Protein AF-A0A920K0T0-F1 (afdb_monomer_lite)

Radius of gyration: 19.07 Å; chains: 1; bounding box: 4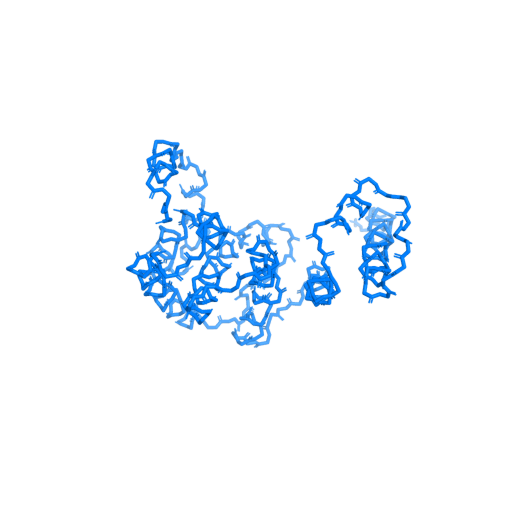5×51×47 Å

pLDDT: mean 85.67, std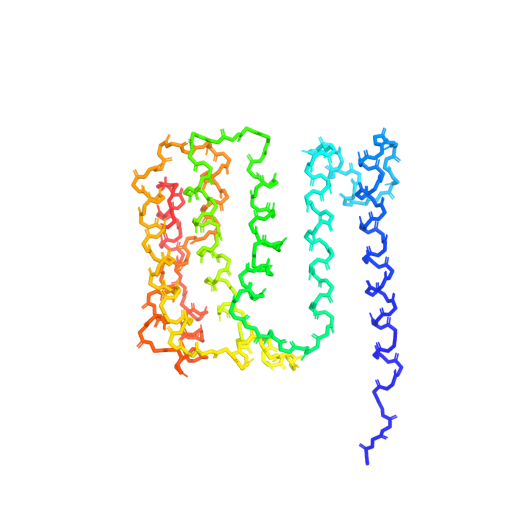 15.92, range [32.34, 98.25]

Secondary structure (DSSP, 8-state):
---SSHHHHHHHHHHHHHHHHHHHHHHHHHHTTPPPP--TTHHHHTTT--HHHHHHHHHHHHHGGGGGS-PPPSSHHHHHHHHIIIIIHHHHHHH-S---TTHHHHHHHHHHHHHHHHHHHHHHHHHTT--TTTTS-HHHHHHHHHHHHHHHHHHHHTGGGS-HHHHHHHHTTTTHHHHHHHHTT-GGGHHHHHHHHHS---HHHHHHHHHTT--

Sequence (215 aa):
MSKFLGPLYHQRTNDCRNSTAVVVRCLDEIIGEIAVRKHSVATPLSKYIGKIQAKELKVLVNARRWDVYSNKFKDFSELKKYLFDTTVILFRVAAGCERGKNEKDFQNACMAIALANYLMATPGLKKAGKVPISGLPTNEIEEQCKISLENLEIAKIKWSDFTEQEQWVLFTGWKSKKILSSIAKNLDKLDSTVAKLENRRMTFTFVMKAFLKTF

Foldseek 3Di:
DPDPPPPVVVVVVVVVVVVLVLLLVLLVCQLVVHDRPDDPPSNVVSVLDHNVLSVLVNLQSVLCVPVVDQDEDPEVVSLLVSLCSNFVSVLVVQLPPDWFPCNPLLSLLSSLLSLLVLLLCQVVCVVVVHDHCPPYDLLVSLVSLVSSLVSQVVCVVVVVRGDPSSLLSSLVSLCSNVSSVVCSVPVVCSNVSSVVVVPDDPPVVNVVCVVVSGD

Structure (mmCIF, N/CA/C/O backbone):
data_AF-A0A920K0T0-F1
#
_entry.id   AF-A0A920K0T0-F1
#
loop_
_atom_site.group_PDB
_atom_site.id
_atom_site.type_symbol
_atom_site.label_atom_id
_atom_site.label_alt_id
_atom_site.label_comp_id
_atom_site.label_asym_id
_atom_site.label_entity_id
_atom_site.label_seq_id
_atom_site.pdbx_PDB_ins_code
_atom_site.Cartn_x
_atom_site.Cartn_y
_atom_site.Cartn_z
_atom_site.occupancy
_atom_site.B_iso_or_equiv
_atom_site.auth_seq_id
_atom_site.auth_comp_id
_atom_site.auth_asym_id
_atom_site.auth_atom_id
_atom_site.pdbx_PDB_model_num
ATOM 1 N N . MET A 1 1 ? -28.030 -29.748 8.173 1.00 37.00 1 MET A N 1
ATOM 2 C CA . MET A 1 1 ? -28.198 -28.965 6.926 1.00 37.00 1 MET A CA 1
ATOM 3 C C . MET A 1 1 ? -26.831 -28.451 6.449 1.00 37.00 1 MET A C 1
ATOM 5 O O . MET A 1 1 ? -26.580 -27.259 6.424 1.00 37.00 1 MET A O 1
ATOM 9 N N . SER A 1 2 ? -25.909 -29.371 6.139 1.00 38.50 2 SER A N 1
ATOM 10 C CA . SER A 1 2 ? -24.508 -29.082 5.782 1.00 38.50 2 SER A CA 1
ATOM 11 C C . SER A 1 2 ? -24.097 -30.019 4.648 1.00 38.50 2 SER A C 1
ATOM 13 O O . SER A 1 2 ? -23.608 -31.114 4.907 1.00 38.50 2 SER A O 1
ATOM 15 N N . LYS A 1 3 ? -24.417 -29.664 3.396 1.00 35.94 3 LYS A N 1
ATOM 16 C CA . LYS A 1 3 ? -23.984 -30.455 2.223 1.00 35.94 3 LYS A CA 1
ATOM 17 C C . LYS A 1 3 ? -23.943 -29.709 0.875 1.00 35.94 3 LYS A C 1
ATOM 19 O O . LYS A 1 3 ? -23.831 -30.363 -0.150 1.00 35.94 3 LYS A O 1
ATOM 24 N N . PHE A 1 4 ? -23.968 -28.369 0.839 1.00 37.38 4 PHE A N 1
ATOM 25 C CA . PHE A 1 4 ? -24.093 -27.611 -0.429 1.00 37.38 4 PHE A CA 1
ATOM 26 C C . PHE A 1 4 ? -23.006 -26.555 -0.730 1.00 37.38 4 PHE A C 1
ATOM 28 O O . PHE A 1 4 ? -23.221 -25.687 -1.567 1.00 37.38 4 PHE A O 1
ATOM 35 N N . LEU A 1 5 ? -21.815 -26.620 -0.115 1.00 43.78 5 LEU A N 1
ATOM 36 C CA . LEU A 1 5 ? -20.720 -25.657 -0.393 1.00 43.78 5 LEU A CA 1
ATOM 37 C C . LEU A 1 5 ? -19.397 -26.276 -0.899 1.00 43.78 5 LEU A C 1
ATOM 39 O O . LEU A 1 5 ? -18.439 -25.549 -1.147 1.00 43.78 5 LEU A O 1
ATOM 43 N N . GLY A 1 6 ? -19.328 -27.595 -1.100 1.00 42.50 6 GLY A N 1
ATOM 44 C CA . GLY A 1 6 ? -18.090 -28.295 -1.488 1.00 42.50 6 GLY A CA 1
ATOM 45 C C . GLY A 1 6 ? -17.549 -28.002 -2.904 1.00 42.50 6 GLY A C 1
ATOM 46 O O . GLY A 1 6 ? -16.357 -27.724 -3.034 1.00 42.50 6 GLY A O 1
ATOM 47 N N . PRO A 1 7 ? -18.369 -28.019 -3.977 1.00 38.88 7 PRO A N 1
ATOM 48 C CA . PRO A 1 7 ? -17.841 -27.946 -5.349 1.00 38.88 7 PRO A CA 1
ATOM 49 C C . PRO A 1 7 ? -17.341 -26.548 -5.748 1.00 38.88 7 PRO A C 1
ATOM 51 O O . PRO A 1 7 ? -16.296 -26.409 -6.384 1.00 38.88 7 PRO A O 1
ATOM 54 N N . LEU A 1 8 ? -18.054 -25.498 -5.320 1.00 40.34 8 LEU A N 1
ATOM 55 C CA . LEU A 1 8 ? -17.746 -24.106 -5.671 1.00 40.34 8 LEU A CA 1
ATOM 56 C C . LEU A 1 8 ? -16.504 -23.570 -4.948 1.00 40.34 8 LEU A C 1
ATOM 58 O O . LEU A 1 8 ? -15.799 -22.723 -5.495 1.00 40.34 8 LEU A O 1
ATOM 62 N N . TYR A 1 9 ? -16.211 -24.061 -3.739 1.00 37.06 9 TYR A N 1
ATOM 63 C CA . TYR A 1 9 ? -14.995 -23.686 -3.014 1.00 37.06 9 TYR A CA 1
ATOM 64 C C . TYR A 1 9 ? -13.754 -24.295 -3.683 1.00 37.06 9 TYR A C 1
ATOM 66 O O . TYR A 1 9 ? -12.764 -23.599 -3.908 1.00 37.06 9 TYR A O 1
ATOM 74 N N . HIS A 1 10 ? -13.831 -25.562 -4.105 1.00 32.34 10 HIS A N 1
ATOM 75 C CA . HIS A 1 10 ? -12.707 -26.235 -4.754 1.00 32.34 10 HIS A CA 1
ATOM 76 C C . HIS A 1 10 ? -12.371 -25.666 -6.141 1.00 32.34 10 HIS A C 1
ATOM 78 O O . HIS A 1 10 ? -11.195 -25.416 -6.415 1.00 32.34 10 HIS A O 1
ATOM 84 N N . GLN A 1 11 ? -13.372 -25.367 -6.978 1.00 36.03 11 GLN A N 1
ATOM 85 C CA . GLN A 1 11 ? -13.146 -24.717 -8.278 1.00 36.03 11 GLN A CA 1
ATOM 86 C C . GLN A 1 11 ? -12.482 -23.339 -8.126 1.00 36.03 11 GLN A C 1
ATOM 88 O O . GLN A 1 11 ? -11.486 -23.059 -8.789 1.00 36.03 11 GLN A O 1
ATOM 93 N N . ARG A 1 12 ? -12.947 -22.519 -7.174 1.00 36.38 12 ARG A N 1
ATOM 94 C CA . ARG A 1 12 ? -12.404 -21.171 -6.939 1.00 36.38 12 ARG A CA 1
ATOM 95 C C . ARG A 1 12 ? -10.962 -21.202 -6.413 1.00 36.38 12 ARG A C 1
ATOM 97 O O . ARG A 1 12 ? -10.145 -20.375 -6.804 1.00 36.38 12 ARG A O 1
ATOM 104 N N . THR A 1 13 ? -10.612 -22.186 -5.577 1.00 41.34 13 THR A N 1
ATOM 105 C CA . THR A 1 13 ? -9.220 -22.370 -5.118 1.00 41.34 13 THR A CA 1
ATOM 106 C C . THR A 1 13 ? -8.274 -22.833 -6.228 1.00 41.34 13 THR A C 1
ATOM 108 O O . THR A 1 13 ? -7.110 -22.430 -6.230 1.00 41.34 13 THR A O 1
ATOM 111 N N . ASN A 1 14 ? -8.756 -23.633 -7.184 1.00 38.66 14 ASN A N 1
ATOM 112 C CA . ASN A 1 14 ? -7.952 -24.097 -8.315 1.00 38.66 14 ASN A CA 1
ATOM 113 C C . ASN A 1 14 ? -7.719 -22.984 -9.349 1.00 38.66 14 ASN A C 1
ATOM 115 O O . ASN A 1 14 ? -6.593 -22.841 -9.824 1.00 38.66 14 ASN A O 1
ATOM 119 N N . ASP A 1 15 ? -8.710 -22.128 -9.608 1.00 41.38 15 ASP A N 1
ATOM 120 C CA . ASP A 1 15 ? -8.530 -20.936 -10.453 1.00 41.38 15 ASP A CA 1
ATOM 121 C C . ASP A 1 15 ? -7.562 -19.917 -9.834 1.00 41.38 15 ASP A C 1
ATOM 123 O O . ASP A 1 15 ? -6.683 -19.392 -10.521 1.00 41.38 15 ASP A O 1
ATOM 127 N N . CYS A 1 16 ? -7.637 -19.684 -8.518 1.00 42.69 16 CYS A N 1
ATOM 128 C CA . CYS A 1 16 ? -6.687 -18.811 -7.822 1.00 42.69 16 CYS A CA 1
ATOM 129 C C . CYS A 1 16 ? -5.253 -19.365 -7.841 1.00 42.69 16 CYS A C 1
ATOM 131 O O . CYS A 1 16 ? -4.309 -18.590 -8.022 1.00 42.69 16 CYS A O 1
ATOM 133 N N . ARG A 1 17 ? -5.071 -20.689 -7.694 1.00 47.16 17 ARG A N 1
ATOM 134 C CA . ARG A 1 17 ? -3.759 -21.353 -7.837 1.00 47.16 17 ARG A CA 1
ATOM 135 C C . ARG A 1 17 ? -3.215 -21.230 -9.258 1.00 47.16 17 ARG A C 1
ATOM 137 O O . ARG A 1 17 ? -2.034 -20.936 -9.421 1.00 47.16 17 ARG A O 1
ATOM 144 N N . ASN A 1 18 ? -4.059 -21.402 -10.274 1.00 47.22 18 ASN A N 1
ATOM 145 C CA . ASN A 1 18 ? -3.650 -21.282 -11.672 1.00 47.22 18 ASN A CA 1
ATOM 146 C C . ASN A 1 18 ? -3.306 -19.832 -12.045 1.00 47.22 18 ASN A C 1
ATOM 148 O O . ASN A 1 18 ? -2.293 -19.598 -12.697 1.00 47.22 18 ASN A O 1
ATOM 152 N N . SER A 1 19 ? -4.070 -18.847 -11.566 1.00 48.81 19 SER A N 1
ATOM 153 C CA . SER A 1 19 ? -3.819 -17.427 -11.845 1.00 48.81 19 SER A CA 1
ATOM 154 C C . SER A 1 19 ? -2.551 -16.902 -11.154 1.00 48.81 19 SER A C 1
ATOM 156 O O . SER A 1 19 ? -1.711 -16.266 -11.793 1.00 48.81 19 SER A O 1
ATOM 158 N N . THR A 1 20 ? -2.315 -17.257 -9.882 1.00 54.03 20 THR A N 1
ATOM 159 C CA . THR A 1 20 ? -1.031 -16.932 -9.226 1.00 54.03 20 THR A CA 1
ATOM 160 C C . THR A 1 20 ? 0.145 -17.676 -9.856 1.00 54.03 20 THR A C 1
ATOM 162 O O . THR A 1 20 ? 1.210 -17.082 -10.008 1.00 54.03 20 THR A O 1
ATOM 165 N N . ALA A 1 21 ? -0.024 -18.928 -10.296 1.00 59.50 21 ALA A N 1
ATOM 166 C CA . ALA A 1 21 ? 1.028 -19.644 -11.019 1.00 59.50 21 ALA A CA 1
ATOM 167 C C . ALA A 1 21 ? 1.392 -18.968 -12.353 1.00 59.50 21 ALA A C 1
ATOM 169 O O . ALA A 1 21 ? 2.566 -18.950 -12.720 1.00 59.50 21 ALA A O 1
ATOM 170 N N . VAL A 1 22 ? 0.422 -18.374 -13.056 1.00 60.56 22 VAL A N 1
ATOM 171 C CA . VAL A 1 22 ? 0.669 -17.629 -14.301 1.00 60.56 22 VAL A CA 1
ATOM 172 C C . VAL A 1 22 ? 1.433 -16.332 -14.030 1.00 60.56 22 VAL A C 1
ATOM 174 O O . VAL A 1 22 ? 2.433 -16.081 -14.699 1.00 60.56 22 VAL A O 1
ATOM 177 N N . VAL A 1 23 ? 1.028 -15.537 -13.033 1.00 64.44 23 VAL A N 1
ATOM 178 C CA . VAL A 1 23 ? 1.708 -14.266 -12.703 1.00 64.44 23 VAL A CA 1
ATOM 179 C C . VAL A 1 23 ? 3.138 -14.504 -12.218 1.00 64.44 23 VAL A C 1
ATOM 181 O O . VAL A 1 23 ? 4.059 -13.838 -12.685 1.00 64.44 23 VAL A O 1
ATOM 184 N N . VAL A 1 24 ? 3.348 -15.484 -11.331 1.00 74.00 24 VAL A N 1
ATOM 185 C CA . VAL A 1 24 ? 4.689 -15.826 -10.824 1.00 74.00 24 VAL A CA 1
ATOM 186 C C . VAL A 1 24 ? 5.612 -16.251 -11.970 1.00 74.00 24 VAL A C 1
ATOM 188 O O . VAL A 1 24 ? 6.750 -15.795 -12.024 1.00 74.00 24 VAL A O 1
ATOM 191 N N . ARG A 1 25 ? 5.116 -17.053 -12.923 1.00 80.50 25 ARG A N 1
ATOM 192 C CA . ARG A 1 25 ? 5.904 -17.468 -14.096 1.00 80.50 25 ARG A CA 1
ATOM 193 C C . ARG A 1 25 ? 6.230 -16.311 -15.038 1.00 80.50 25 ARG A C 1
ATOM 195 O O . ARG A 1 25 ? 7.349 -16.246 -15.523 1.00 80.50 25 ARG A O 1
ATOM 202 N N . CYS A 1 26 ? 5.304 -15.378 -15.258 1.00 85.75 26 CYS A N 1
ATOM 203 C CA . CYS A 1 26 ? 5.579 -14.205 -16.096 1.00 85.75 26 CYS A CA 1
ATOM 204 C C . CYS A 1 26 ? 6.676 -13.316 -15.489 1.00 85.75 26 CYS A C 1
ATOM 206 O O . CYS A 1 26 ? 7.518 -12.792 -16.210 1.00 85.75 26 CYS A O 1
ATOM 208 N N . LEU A 1 27 ? 6.688 -13.153 -14.162 1.00 91.56 27 LEU A N 1
ATOM 209 C CA . LEU A 1 27 ? 7.767 -12.432 -13.486 1.00 91.56 27 LEU A CA 1
ATOM 210 C C . LEU A 1 27 ? 9.100 -13.176 -13.621 1.00 91.56 27 LEU A C 1
ATOM 212 O O . LEU A 1 27 ? 10.117 -12.534 -13.854 1.00 91.56 27 LEU A O 1
ATOM 216 N N . ASP A 1 28 ? 9.097 -14.509 -13.543 1.00 92.25 28 ASP A N 1
ATOM 217 C CA . ASP A 1 28 ? 10.299 -15.324 -13.762 1.00 92.25 28 ASP A CA 1
ATOM 218 C C . ASP A 1 28 ? 10.859 -15.192 -15.183 1.00 92.25 28 ASP A C 1
ATOM 220 O O . ASP A 1 28 ? 12.074 -15.111 -15.351 1.00 92.25 28 ASP A O 1
ATOM 224 N N . GLU A 1 29 ? 9.993 -15.084 -16.191 1.00 92.81 29 GLU A N 1
ATOM 225 C CA . GLU A 1 29 ? 10.391 -14.814 -17.578 1.00 92.81 29 GLU A CA 1
ATOM 226 C C . GLU A 1 29 ? 11.075 -13.439 -17.715 1.00 92.81 29 GLU A C 1
ATOM 228 O O . GLU A 1 29 ? 12.147 -13.343 -18.310 1.00 92.81 29 GLU A O 1
ATOM 233 N N . ILE A 1 30 ? 10.523 -12.388 -17.092 1.00 92.12 30 ILE A N 1
ATOM 234 C CA . ILE A 1 30 ? 11.136 -11.043 -17.079 1.00 92.12 30 ILE A CA 1
ATOM 235 C C . ILE A 1 30 ? 12.474 -11.057 -16.325 1.00 92.12 30 ILE A C 1
ATOM 237 O O . ILE A 1 30 ? 13.443 -10.438 -16.758 1.00 92.12 30 ILE A O 1
ATOM 241 N N . ILE A 1 31 ? 12.556 -11.778 -15.202 1.00 94.06 31 ILE A N 1
ATOM 242 C CA . ILE A 1 31 ? 13.793 -11.919 -14.418 1.00 94.06 31 ILE A CA 1
ATOM 243 C C . ILE A 1 31 ? 14.877 -12.647 -15.220 1.00 94.06 31 ILE A C 1
ATOM 245 O O . ILE A 1 31 ? 16.059 -12.299 -15.115 1.00 94.06 31 ILE A O 1
ATOM 249 N N . GLY A 1 32 ? 14.473 -13.667 -15.978 1.00 92.62 32 GLY A N 1
ATOM 250 C CA . GLY A 1 32 ? 15.324 -14.427 -16.885 1.00 92.62 32 GLY A CA 1
ATOM 251 C C . GLY A 1 32 ? 15.670 -13.687 -18.176 1.00 92.62 32 GLY A C 1
ATOM 252 O O . GLY A 1 32 ? 16.476 -14.204 -18.940 1.00 92.62 32 GLY A O 1
ATOM 253 N N . GLU A 1 33 ? 15.089 -12.503 -18.406 1.00 88.38 33 GLU A N 1
ATOM 254 C CA . GLU A 1 33 ? 15.290 -11.685 -19.610 1.00 88.38 33 GLU A CA 1
ATOM 255 C C . GLU A 1 33 ? 14.947 -12.451 -20.902 1.00 88.38 33 GLU A C 1
ATOM 257 O O . GLU A 1 33 ? 15.530 -12.231 -21.962 1.00 88.38 33 GLU A O 1
ATOM 262 N N . ILE A 1 34 ? 13.967 -13.356 -20.811 1.00 91.12 34 ILE A N 1
ATOM 263 C CA . ILE A 1 34 ? 13.441 -14.130 -21.938 1.00 91.12 34 ILE A CA 1
ATOM 264 C C . ILE A 1 34 ? 12.110 -13.550 -22.422 1.00 91.12 34 ILE A C 1
ATOM 266 O O . ILE A 1 34 ? 11.453 -12.763 -21.738 1.00 91.12 34 ILE A O 1
ATOM 270 N N . ALA A 1 35 ? 11.695 -13.948 -23.627 1.00 88.56 35 ALA A N 1
ATOM 271 C CA . ALA A 1 35 ? 10.426 -13.514 -24.196 1.00 88.56 35 ALA A CA 1
ATOM 272 C C . ALA A 1 35 ? 9.251 -13.925 -23.294 1.00 88.56 35 ALA A C 1
ATOM 274 O O . ALA A 1 35 ? 8.999 -15.113 -23.087 1.00 88.56 35 ALA A O 1
ATOM 275 N N . VAL A 1 36 ? 8.513 -12.930 -22.795 1.00 90.00 36 VAL A N 1
ATOM 276 C CA . VAL A 1 36 ? 7.320 -13.162 -21.979 1.00 90.00 36 VAL A CA 1
ATOM 277 C C . VAL A 1 36 ? 6.216 -13.753 -22.841 1.00 90.00 36 VAL A C 1
ATOM 279 O O . VAL A 1 36 ? 5.912 -13.261 -23.934 1.00 90.00 36 VAL A O 1
ATOM 282 N N . ARG A 1 37 ? 5.576 -14.803 -22.331 1.00 87.38 37 ARG A N 1
ATOM 283 C CA . ARG A 1 37 ? 4.430 -15.449 -22.980 1.00 87.38 37 ARG A CA 1
ATOM 284 C C . ARG A 1 37 ? 3.334 -14.439 -23.341 1.00 87.38 37 ARG A C 1
ATOM 286 O O . ARG A 1 37 ? 3.061 -13.492 -22.602 1.00 87.38 37 ARG A O 1
ATOM 293 N N . LYS A 1 38 ? 2.642 -14.670 -24.464 1.00 88.56 38 LYS A N 1
ATOM 294 C CA . LYS A 1 38 ? 1.524 -13.813 -24.892 1.00 88.56 38 LYS A CA 1
ATOM 295 C C . LYS A 1 38 ? 0.413 -13.838 -23.839 1.00 88.56 38 LYS A C 1
ATOM 297 O O . LYS A 1 38 ? -0.239 -14.860 -23.635 1.00 88.56 38 LYS A O 1
ATOM 302 N N . HIS A 1 39 ? 0.214 -12.709 -23.168 1.00 88.69 39 HIS A N 1
ATOM 303 C CA . HIS A 1 39 ? -0.821 -12.512 -22.160 1.00 88.69 39 HIS A CA 1
ATOM 304 C C . HIS A 1 39 ? -1.215 -11.035 -22.123 1.00 88.69 39 HIS A C 1
ATOM 306 O O . HIS A 1 39 ? -0.345 -10.163 -22.146 1.00 88.69 39 HIS A O 1
ATOM 312 N N . SER A 1 40 ? -2.514 -10.752 -22.015 1.00 88.50 40 SER A N 1
ATOM 313 C CA . SER A 1 40 ? -3.070 -9.392 -22.103 1.00 88.50 40 SER A CA 1
ATOM 314 C C . SER A 1 40 ? -2.481 -8.412 -21.085 1.00 88.50 40 SER A C 1
ATOM 316 O O . SER A 1 40 ? -2.446 -7.217 -21.352 1.00 88.50 40 SER A O 1
ATOM 318 N N . VAL A 1 41 ? -1.986 -8.912 -19.949 1.00 89.69 41 VAL A N 1
ATOM 319 C CA . VAL A 1 41 ? -1.376 -8.095 -18.886 1.00 89.69 41 VAL A CA 1
ATOM 320 C C . VAL A 1 41 ? 0.143 -8.262 -18.803 1.00 89.69 41 VAL A C 1
ATOM 322 O O . VAL A 1 41 ? 0.848 -7.290 -18.557 1.00 89.69 41 VAL A O 1
ATOM 325 N N . ALA A 1 42 ? 0.683 -9.466 -19.029 1.00 87.88 42 ALA A N 1
ATOM 326 C CA . ALA A 1 42 ? 2.111 -9.705 -18.792 1.00 87.88 42 ALA A CA 1
ATOM 327 C C . ALA A 1 42 ? 2.981 -9.129 -19.914 1.00 87.88 42 ALA A C 1
ATOM 329 O O . ALA A 1 42 ? 4.022 -8.540 -19.644 1.00 87.88 42 ALA A O 1
ATOM 330 N N . THR A 1 43 ? 2.520 -9.243 -21.163 1.00 89.44 43 THR A N 1
ATOM 331 C CA . THR A 1 43 ? 3.216 -8.702 -22.333 1.00 89.44 43 THR A CA 1
ATOM 332 C C . THR A 1 43 ? 3.336 -7.170 -22.319 1.00 89.44 43 THR A C 1
ATOM 334 O O . THR A 1 43 ? 4.401 -6.676 -22.675 1.00 89.44 43 THR A O 1
ATOM 337 N N . PRO A 1 44 ? 2.312 -6.370 -21.945 1.00 91.69 44 PRO A N 1
ATOM 338 C CA . PRO A 1 44 ? 2.523 -4.935 -21.770 1.00 91.69 44 PRO A CA 1
ATOM 339 C C . PRO A 1 44 ? 3.373 -4.629 -20.536 1.00 91.69 44 PRO A C 1
ATOM 341 O O . PRO A 1 44 ? 4.260 -3.790 -20.632 1.00 91.69 44 PRO A O 1
ATOM 344 N N . LEU A 1 45 ? 3.169 -5.327 -19.412 1.00 90.62 45 LEU A N 1
ATOM 345 C CA . LEU A 1 45 ? 3.940 -5.091 -18.188 1.00 90.62 45 LEU A CA 1
ATOM 346 C C . LEU A 1 45 ? 5.450 -5.252 -18.414 1.00 90.62 45 LEU A C 1
ATOM 348 O O . LEU A 1 45 ? 6.222 -4.405 -17.974 1.00 90.62 45 LEU A O 1
ATOM 352 N N . SER A 1 46 ? 5.869 -6.280 -19.158 1.00 91.00 46 SER A N 1
ATOM 353 C CA . SER A 1 46 ? 7.284 -6.546 -19.455 1.00 91.00 46 SER A CA 1
ATOM 354 C C . SER A 1 46 ? 7.980 -5.445 -20.257 1.00 91.00 46 SER A C 1
ATOM 356 O O . SER A 1 46 ? 9.200 -5.456 -20.357 1.00 91.00 46 SER A O 1
ATOM 358 N N . LYS A 1 47 ? 7.228 -4.506 -20.844 1.00 91.06 47 LYS A N 1
ATOM 359 C CA . LYS A 1 47 ? 7.783 -3.334 -21.538 1.00 91.06 47 LYS A CA 1
ATOM 360 C C . LYS A 1 47 ? 8.129 -2.186 -20.587 1.00 91.06 47 LYS A C 1
ATOM 362 O O . LYS A 1 47 ? 8.858 -1.289 -20.987 1.00 91.06 47 LYS A O 1
ATOM 367 N N . TYR A 1 48 ? 7.591 -2.198 -19.366 1.00 90.31 48 TYR A N 1
ATOM 368 C CA . TYR A 1 48 ? 7.721 -1.103 -18.398 1.00 90.31 48 TYR A CA 1
ATOM 369 C C . TYR A 1 48 ? 8.548 -1.464 -17.164 1.00 90.31 48 TYR A C 1
ATOM 371 O O . TYR A 1 48 ? 8.956 -0.566 -16.433 1.00 90.31 48 TYR A O 1
ATOM 379 N N . ILE A 1 49 ? 8.795 -2.752 -16.908 1.00 92.12 49 ILE A N 1
ATOM 380 C CA . ILE A 1 49 ? 9.572 -3.200 -15.748 1.00 92.12 49 ILE A CA 1
ATOM 381 C C . ILE A 1 49 ? 10.792 -4.011 -16.173 1.00 92.12 49 ILE A C 1
ATOM 383 O O . ILE A 1 49 ? 10.728 -4.811 -17.104 1.00 92.12 49 ILE A O 1
ATOM 387 N N . GLY A 1 50 ? 11.897 -3.820 -15.453 1.00 91.06 50 GLY A N 1
ATOM 388 C CA . GLY A 1 50 ? 13.113 -4.603 -15.615 1.00 91.06 50 GLY A CA 1
ATOM 389 C C . GLY A 1 50 ? 13.213 -5.750 -14.610 1.00 91.06 50 GLY A C 1
ATOM 390 O O . GLY A 1 50 ? 12.340 -5.991 -13.771 1.00 91.06 50 GLY A O 1
ATOM 391 N N . LYS A 1 51 ? 14.352 -6.440 -14.661 1.00 92.81 51 LYS A N 1
ATOM 392 C CA . LYS A 1 51 ? 14.691 -7.579 -13.798 1.00 92.81 51 LYS A CA 1
ATOM 393 C C . LYS A 1 51 ? 14.608 -7.273 -12.304 1.00 92.81 51 LYS A C 1
ATOM 395 O O . LYS A 1 51 ? 14.179 -8.126 -11.531 1.00 92.81 51 LYS A O 1
ATOM 400 N N . ILE A 1 52 ? 15.028 -6.079 -11.884 1.00 91.50 52 ILE A N 1
ATOM 401 C CA . ILE A 1 52 ? 15.029 -5.683 -10.468 1.00 91.50 52 ILE A CA 1
ATOM 402 C C . ILE A 1 52 ? 13.590 -5.530 -9.967 1.00 91.50 52 ILE A C 1
ATOM 404 O O . ILE A 1 52 ? 13.214 -6.189 -9.001 1.00 91.50 52 ILE A O 1
ATOM 408 N N . GLN A 1 53 ? 12.757 -4.763 -10.674 1.00 93.19 53 GLN A N 1
ATOM 409 C CA . GLN A 1 53 ? 11.347 -4.584 -10.318 1.00 93.19 53 GLN A CA 1
ATOM 410 C C . GLN A 1 53 ? 10.578 -5.904 -10.358 1.00 93.19 53 GLN A C 1
ATOM 412 O O . GLN A 1 53 ? 9.745 -6.163 -9.494 1.00 93.19 53 GLN A O 1
ATOM 417 N N . ALA A 1 54 ? 10.866 -6.774 -11.331 1.00 94.44 54 ALA A N 1
ATOM 418 C CA . ALA A 1 54 ? 10.227 -8.082 -11.413 1.00 94.44 54 ALA A CA 1
ATOM 419 C C . ALA A 1 54 ? 10.553 -8.967 -10.194 1.00 94.44 54 ALA A C 1
ATOM 421 O O . ALA A 1 54 ? 9.663 -9.650 -9.681 1.00 94.44 54 ALA A O 1
ATOM 422 N N . LYS A 1 55 ? 11.790 -8.914 -9.671 1.00 93.94 55 LYS A N 1
ATOM 423 C CA . LYS A 1 55 ? 12.158 -9.587 -8.410 1.00 93.94 55 LYS A CA 1
ATOM 424 C C . LYS A 1 55 ? 11.379 -9.027 -7.222 1.00 93.94 55 LYS A C 1
ATOM 426 O O . LYS A 1 55 ? 10.877 -9.807 -6.415 1.00 93.94 55 LYS A O 1
ATOM 431 N N . GLU A 1 56 ? 11.250 -7.707 -7.125 1.00 94.25 56 GLU A N 1
ATOM 432 C CA . GLU A 1 56 ? 10.478 -7.060 -6.061 1.00 94.25 56 GLU A CA 1
ATOM 433 C C . GLU A 1 56 ? 8.993 -7.449 -6.141 1.00 94.25 56 GLU A C 1
ATOM 435 O O . GLU A 1 56 ? 8.427 -7.949 -5.169 1.00 94.25 56 GLU A O 1
ATOM 440 N N . LEU A 1 57 ? 8.372 -7.358 -7.322 1.00 94.88 57 LEU A N 1
ATOM 441 C CA . LEU A 1 57 ? 6.987 -7.794 -7.529 1.00 94.88 57 LEU A CA 1
ATOM 442 C C . LEU A 1 57 ? 6.781 -9.279 -7.209 1.00 94.88 57 LEU A C 1
ATOM 444 O O . LEU A 1 57 ? 5.708 -9.659 -6.740 1.00 94.88 57 LEU A O 1
ATOM 448 N N . LYS A 1 58 ? 7.792 -10.132 -7.400 1.00 94.50 58 LYS A N 1
ATOM 449 C CA . LYS A 1 58 ? 7.703 -11.544 -7.008 1.00 94.50 58 LYS A CA 1
ATOM 450 C C . LYS A 1 58 ? 7.576 -11.701 -5.489 1.00 94.50 58 LYS A C 1
ATOM 452 O O . LYS A 1 58 ? 6.800 -12.545 -5.036 1.00 94.50 58 LYS A O 1
ATOM 457 N N . VAL A 1 59 ? 8.277 -10.880 -4.700 1.00 95.12 59 VAL A N 1
ATOM 458 C CA . VAL A 1 59 ? 8.106 -10.828 -3.234 1.00 95.12 59 VAL A CA 1
ATOM 459 C C . VAL A 1 59 ? 6.669 -10.438 -2.889 1.00 95.12 59 VAL A C 1
ATOM 461 O O . VAL A 1 59 ? 6.021 -11.139 -2.111 1.00 95.12 59 VAL A O 1
ATOM 464 N N . LEU A 1 60 ? 6.138 -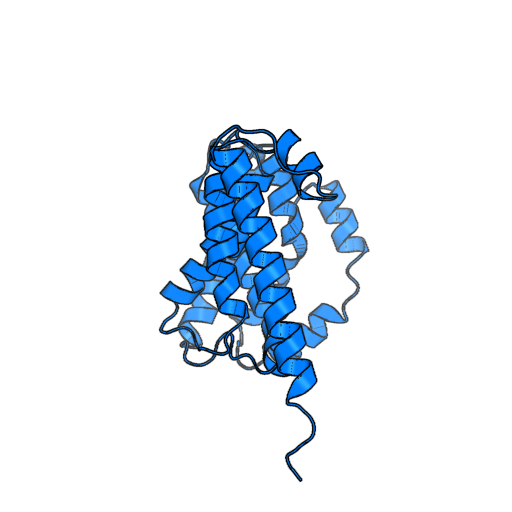9.400 -3.538 1.00 96.12 60 LEU A N 1
ATOM 465 C CA . LEU A 1 60 ? 4.758 -8.949 -3.348 1.00 96.12 60 LEU A CA 1
ATOM 466 C C . LEU A 1 60 ? 3.729 -10.044 -3.640 1.00 96.12 60 LEU A C 1
ATOM 468 O O . LEU A 1 60 ? 2.831 -10.292 -2.832 1.00 96.12 60 LEU A O 1
ATOM 472 N N . VAL A 1 61 ? 3.851 -10.725 -4.783 1.00 93.38 61 VAL A N 1
ATOM 473 C CA . VAL A 1 61 ? 2.915 -11.791 -5.180 1.00 93.38 61 VAL A CA 1
ATOM 474 C C . VAL A 1 61 ? 2.963 -12.954 -4.190 1.00 93.38 61 VAL A C 1
ATOM 476 O O . VAL A 1 61 ? 1.927 -13.529 -3.854 1.00 93.38 61 VAL A O 1
ATOM 479 N N . ASN A 1 62 ? 4.148 -13.280 -3.672 1.00 92.00 62 ASN A N 1
ATOM 480 C CA . ASN A 1 62 ? 4.289 -14.301 -2.641 1.00 92.00 62 ASN A CA 1
ATOM 481 C C . ASN A 1 62 ? 3.647 -13.874 -1.315 1.00 92.00 62 ASN A C 1
ATOM 483 O O . ASN A 1 62 ? 2.951 -14.686 -0.709 1.00 92.00 62 ASN A O 1
ATOM 487 N N . ALA A 1 63 ? 3.813 -12.619 -0.892 1.00 93.88 63 ALA A N 1
ATOM 488 C CA . ALA A 1 63 ? 3.183 -12.100 0.323 1.00 93.88 63 ALA A CA 1
ATOM 489 C C . ALA A 1 63 ? 1.647 -12.123 0.234 1.00 93.88 63 ALA A C 1
ATOM 491 O O . ALA A 1 63 ? 0.969 -12.475 1.198 1.00 93.88 63 ALA A O 1
ATOM 492 N N . ARG A 1 64 ? 1.086 -11.864 -0.954 1.00 92.00 64 ARG A N 1
ATOM 493 C CA . ARG A 1 64 ? -0.361 -11.946 -1.228 1.00 92.00 64 ARG A CA 1
ATOM 494 C C . ARG A 1 64 ? -0.953 -13.351 -1.075 1.00 92.00 64 ARG A C 1
ATOM 496 O O . ARG A 1 64 ? -2.167 -13.476 -0.940 1.00 92.00 64 ARG A O 1
ATOM 503 N N . ARG A 1 65 ? -0.138 -14.415 -1.014 1.00 88.00 65 ARG A N 1
ATOM 504 C CA . ARG A 1 65 ? -0.625 -15.767 -0.662 1.00 88.00 65 ARG A CA 1
ATOM 505 C C . ARG A 1 65 ? -1.242 -15.819 0.731 1.00 88.00 65 ARG A C 1
ATOM 507 O O . ARG A 1 65 ? -2.102 -16.662 0.967 1.00 88.00 65 ARG A O 1
ATOM 514 N N . TRP A 1 66 ? -0.829 -14.924 1.626 1.00 86.88 66 TRP A N 1
ATOM 515 C CA . TRP A 1 66 ? -1.411 -14.797 2.957 1.00 86.88 66 TRP A CA 1
ATOM 516 C C . TRP A 1 66 ? -2.928 -14.564 2.894 1.00 86.88 66 TRP A C 1
ATOM 518 O O . TRP A 1 66 ? -3.678 -15.179 3.648 1.00 86.88 66 TRP A O 1
ATOM 528 N N . ASP A 1 67 ? -3.399 -13.804 1.901 1.00 88.94 67 ASP A N 1
ATOM 529 C CA . ASP A 1 67 ? -4.812 -13.440 1.733 1.00 88.94 67 ASP A CA 1
ATOM 530 C C . ASP A 1 67 ? -5.710 -14.641 1.402 1.00 88.94 67 ASP A C 1
ATOM 532 O O . ASP A 1 67 ? -6.933 -14.578 1.557 1.00 88.94 67 ASP A O 1
ATOM 536 N N . VAL A 1 68 ? -5.129 -15.763 0.969 1.00 88.50 68 VAL A N 1
ATOM 537 C CA . VAL A 1 68 ? -5.863 -17.015 0.743 1.00 88.50 68 VAL A CA 1
ATOM 538 C C . VAL A 1 68 ? -6.331 -17.605 2.075 1.00 88.50 68 VAL A C 1
ATOM 540 O O . VAL A 1 68 ? -7.448 -18.114 2.165 1.00 88.50 68 VAL A O 1
ATOM 543 N 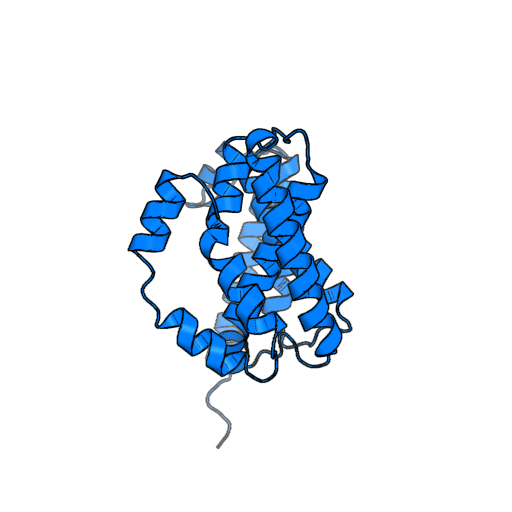N . TYR A 1 69 ? -5.531 -17.467 3.130 1.00 84.75 69 TYR A N 1
ATOM 544 C CA . TYR A 1 69 ? -5.782 -18.074 4.433 1.00 84.75 69 TYR A CA 1
ATOM 545 C C . TYR A 1 69 ? -6.450 -17.094 5.408 1.00 84.75 69 TYR A C 1
ATOM 547 O O . TYR A 1 69 ? -6.525 -15.893 5.155 1.00 84.75 69 TYR A O 1
ATOM 555 N N . SER A 1 70 ? -6.995 -17.607 6.511 1.00 84.44 70 SER A N 1
ATOM 556 C CA . SER A 1 70 ? -7.645 -16.800 7.562 1.00 84.44 70 SER A CA 1
ATOM 557 C C . SER A 1 70 ? -6.828 -16.779 8.856 1.00 84.44 70 SER A C 1
ATOM 559 O O . SER A 1 70 ? -7.381 -16.659 9.947 1.00 84.44 70 SER A O 1
ATOM 561 N N . ASN A 1 71 ? -5.510 -16.932 8.748 1.00 86.69 71 ASN A N 1
ATOM 562 C CA . ASN A 1 71 ? -4.606 -16.857 9.886 1.00 86.69 71 ASN A CA 1
ATOM 563 C C . ASN A 1 71 ? -4.565 -15.422 10.427 1.00 86.69 71 ASN A C 1
ATOM 565 O O . ASN A 1 71 ? -4.649 -14.458 9.670 1.00 86.69 71 ASN A O 1
ATOM 569 N N . LYS A 1 72 ? -4.430 -15.284 11.746 1.00 90.75 72 LYS A N 1
ATOM 570 C CA . LYS A 1 72 ? -4.086 -14.004 12.372 1.00 90.75 72 LYS A CA 1
ATOM 571 C C . LYS A 1 72 ? -2.597 -13.718 12.190 1.00 90.75 72 LYS A C 1
ATOM 573 O O . LYS A 1 72 ? -1.809 -14.657 12.078 1.00 90.75 72 LYS A O 1
ATOM 578 N N . PHE A 1 73 ? -2.225 -12.444 12.233 1.00 92.31 73 PHE A N 1
ATOM 579 C CA . PHE A 1 73 ? -0.829 -12.075 12.443 1.00 92.31 73 PHE A CA 1
ATOM 580 C C . PHE A 1 73 ? -0.395 -12.474 13.855 1.00 92.31 73 PHE A C 1
ATOM 582 O O . PHE A 1 73 ? -1.168 -12.367 14.810 1.00 92.31 73 PHE A O 1
ATOM 589 N N . LYS A 1 74 ? 0.838 -12.958 13.975 1.00 91.19 74 LYS A N 1
ATOM 590 C CA . LYS A 1 74 ? 1.491 -13.307 15.234 1.00 91.19 74 LYS A CA 1
ATOM 591 C C . LYS A 1 74 ? 1.703 -12.071 16.099 1.00 91.19 74 LYS A C 1
ATOM 593 O O . LYS A 1 74 ? 1.464 -12.122 17.300 1.00 91.19 74 LYS A O 1
ATOM 598 N N . ASP A 1 75 ? 2.167 -10.994 15.479 1.00 93.19 75 ASP A N 1
ATOM 599 C CA . ASP A 1 75 ? 2.494 -9.731 16.124 1.00 93.19 75 ASP A CA 1
ATOM 600 C C . ASP A 1 75 ? 2.419 -8.573 15.118 1.00 93.19 75 ASP A C 1
ATOM 602 O O . ASP A 1 75 ? 2.197 -8.751 13.914 1.00 93.19 75 ASP A O 1
ATOM 606 N N . PHE A 1 76 ? 2.597 -7.354 15.622 1.00 92.94 76 PHE A N 1
ATOM 607 C CA . PHE A 1 76 ? 2.530 -6.154 14.802 1.00 92.94 76 PHE A CA 1
ATOM 608 C C . PHE A 1 76 ? 3.685 -6.051 13.790 1.00 92.94 76 PHE A C 1
ATOM 610 O O . PHE A 1 76 ? 3.554 -5.400 12.750 1.00 92.94 76 PHE A O 1
ATOM 617 N N . SER A 1 77 ? 4.821 -6.706 14.051 1.00 94.31 77 SER A N 1
ATOM 618 C CA . SER A 1 77 ? 5.951 -6.755 13.120 1.00 94.31 77 SER A CA 1
ATOM 619 C C . SER A 1 77 ? 5.603 -7.557 11.869 1.00 94.31 77 SER A C 1
ATOM 621 O O . SER A 1 77 ? 5.910 -7.125 10.757 1.00 94.31 77 SER A O 1
ATOM 623 N N . GLU A 1 78 ? 4.890 -8.674 12.024 1.00 94.75 78 GLU A N 1
ATOM 624 C CA . GLU A 1 78 ? 4.405 -9.470 10.896 1.00 94.75 78 GLU A CA 1
ATOM 625 C C . GLU A 1 78 ? 3.407 -8.683 10.033 1.00 94.75 78 GLU A C 1
ATOM 627 O O . GLU A 1 78 ? 3.530 -8.681 8.806 1.00 94.75 78 GLU A O 1
ATOM 632 N N . LEU A 1 79 ? 2.490 -7.928 10.655 1.00 95.31 79 LEU A N 1
ATOM 633 C CA . LEU A 1 79 ? 1.605 -7.016 9.922 1.00 95.31 79 LEU A CA 1
ATOM 634 C C . LEU A 1 79 ? 2.414 -5.953 9.163 1.00 95.31 79 LEU A C 1
ATOM 636 O O . LEU A 1 79 ? 2.180 -5.737 7.975 1.00 95.31 79 LEU A O 1
ATOM 640 N N . LYS A 1 80 ? 3.396 -5.305 9.805 1.00 96.31 80 LYS A N 1
ATOM 641 C CA . LYS A 1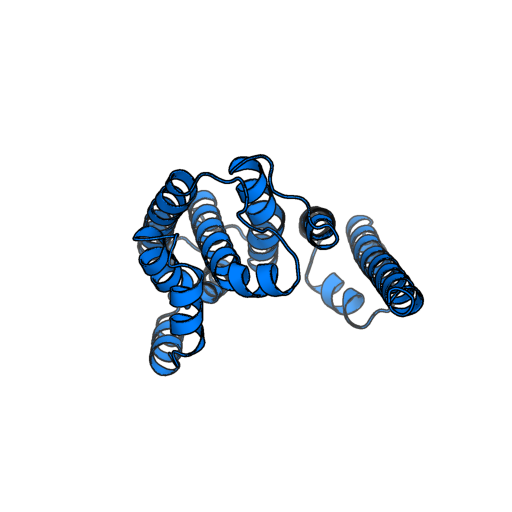 80 ? 4.261 -4.318 9.133 1.00 96.31 80 LYS A CA 1
ATOM 642 C C . LYS A 1 80 ? 5.000 -4.926 7.946 1.00 96.31 80 LYS A C 1
ATOM 644 O O . LYS A 1 80 ? 5.058 -4.298 6.890 1.00 96.31 80 LYS A O 1
ATOM 649 N N . LYS A 1 81 ? 5.527 -6.144 8.094 1.00 96.75 81 LYS A N 1
ATOM 650 C CA . LYS A 1 81 ? 6.185 -6.866 7.003 1.00 96.75 81 LYS A CA 1
ATOM 651 C C . LYS A 1 81 ? 5.211 -7.114 5.853 1.00 96.75 81 LYS A C 1
ATOM 653 O O . LYS A 1 81 ? 5.546 -6.840 4.706 1.00 96.75 81 LYS A O 1
ATOM 658 N N . TYR A 1 82 ? 4.000 -7.570 6.157 1.00 96.50 82 TYR A N 1
ATOM 659 C CA . TYR A 1 82 ? 2.962 -7.775 5.155 1.00 96.50 82 TYR A CA 1
ATOM 660 C C . TYR A 1 82 ? 2.609 -6.471 4.419 1.00 96.50 82 TYR A C 1
ATOM 662 O O . TYR A 1 82 ? 2.542 -6.458 3.191 1.00 96.50 82 TYR A O 1
ATOM 670 N N . LEU A 1 83 ? 2.440 -5.351 5.127 1.00 97.38 83 LEU A N 1
ATOM 671 C CA . LEU A 1 83 ? 2.178 -4.042 4.511 1.00 97.38 83 LEU A CA 1
ATOM 672 C C . LEU A 1 83 ? 3.337 -3.579 3.618 1.00 97.38 83 LEU A C 1
ATOM 674 O O . LEU A 1 83 ? 3.104 -3.076 2.514 1.00 97.38 83 LEU A O 1
ATOM 678 N N . PHE A 1 84 ? 4.575 -3.792 4.066 1.00 97.88 84 PHE A N 1
ATOM 679 C CA . PHE A 1 84 ? 5.767 -3.489 3.286 1.00 97.88 84 PHE A CA 1
ATOM 680 C C . PHE A 1 84 ? 5.809 -4.311 1.994 1.00 97.88 84 PHE A C 1
ATOM 682 O O . PHE A 1 84 ? 5.828 -3.744 0.898 1.00 97.88 84 PHE A O 1
ATOM 689 N N . ASP A 1 85 ? 5.748 -5.638 2.120 1.00 97.75 85 ASP A N 1
ATOM 690 C CA . ASP A 1 85 ? 5.861 -6.556 0.990 1.00 97.75 85 ASP A CA 1
ATOM 691 C C . ASP A 1 85 ? 4.745 -6.328 -0.038 1.00 97.75 85 ASP A C 1
ATOM 693 O O . ASP A 1 85 ? 4.938 -6.548 -1.229 1.00 97.75 85 ASP A O 1
ATOM 697 N N . THR A 1 86 ? 3.564 -5.895 0.407 1.00 96.81 86 THR A N 1
ATOM 698 C CA . THR A 1 86 ? 2.386 -5.835 -0.460 1.00 96.81 86 THR A CA 1
ATOM 699 C C . THR A 1 86 ? 2.038 -4.462 -1.012 1.00 96.81 86 THR A C 1
ATOM 701 O O . THR A 1 86 ? 1.384 -4.381 -2.050 1.00 96.81 86 THR A O 1
ATOM 704 N N . THR A 1 87 ? 2.431 -3.388 -0.328 1.00 96.56 87 THR A N 1
ATOM 705 C CA . THR A 1 87 ? 2.084 -2.016 -0.728 1.00 96.56 87 THR A CA 1
ATOM 706 C C . THR A 1 87 ? 3.327 -1.187 -0.991 1.00 96.56 87 THR A C 1
ATOM 708 O O . THR A 1 87 ? 3.420 -0.560 -2.041 1.00 96.56 87 THR A O 1
ATOM 711 N N . VAL A 1 88 ? 4.316 -1.211 -0.092 1.00 96.56 88 VAL A N 1
ATOM 712 C CA . VAL A 1 88 ? 5.538 -0.412 -0.275 1.00 96.56 88 VAL A CA 1
ATOM 713 C C . VAL A 1 88 ? 6.328 -0.895 -1.483 1.00 96.56 88 VAL A C 1
ATOM 715 O O . VAL A 1 88 ? 6.765 -0.074 -2.282 1.00 96.56 88 VAL A O 1
ATOM 718 N N . ILE A 1 89 ? 6.461 -2.211 -1.664 1.00 96.00 89 ILE A N 1
ATOM 719 C CA . ILE A 1 89 ? 7.076 -2.775 -2.871 1.00 96.00 89 ILE A CA 1
ATOM 720 C C . ILE A 1 89 ? 6.341 -2.314 -4.135 1.00 96.00 89 ILE A C 1
ATOM 722 O O . ILE A 1 89 ? 6.978 -1.880 -5.090 1.00 96.00 89 ILE A O 1
ATOM 726 N N . LEU A 1 90 ? 5.004 -2.359 -4.137 1.00 96.00 90 LEU A N 1
ATOM 727 C CA . LEU A 1 90 ? 4.211 -1.910 -5.284 1.00 96.00 90 LEU A CA 1
ATOM 728 C C . LEU A 1 90 ? 4.481 -0.439 -5.606 1.00 96.00 90 LEU A C 1
ATOM 730 O O . LEU A 1 90 ? 4.641 -0.076 -6.766 1.00 96.00 90 LEU A O 1
ATOM 734 N N . PHE A 1 91 ? 4.539 0.394 -4.570 1.00 95.75 91 PHE A N 1
ATOM 735 C CA . PHE A 1 91 ? 4.752 1.832 -4.688 1.00 95.75 91 PHE A CA 1
ATOM 736 C C . PHE A 1 91 ? 6.165 2.154 -5.173 1.00 95.75 91 PHE A C 1
ATOM 738 O O . PHE A 1 91 ? 6.323 3.012 -6.032 1.00 95.75 91 PHE A O 1
ATOM 745 N N . ARG A 1 92 ? 7.179 1.418 -4.704 1.00 93.88 92 ARG A N 1
ATOM 746 C CA . ARG A 1 92 ? 8.560 1.517 -5.201 1.00 93.88 92 ARG A CA 1
ATOM 747 C C . ARG A 1 92 ? 8.654 1.164 -6.682 1.00 93.88 92 ARG A C 1
ATOM 749 O O . ARG A 1 92 ? 9.230 1.924 -7.447 1.00 93.88 92 ARG A O 1
ATOM 756 N N . VAL A 1 93 ? 8.030 0.063 -7.102 1.00 94.25 93 VAL A N 1
ATOM 757 C CA . VAL A 1 93 ? 8.009 -0.332 -8.519 1.00 94.25 93 VAL A CA 1
ATOM 758 C C . VAL A 1 93 ? 7.267 0.701 -9.371 1.00 94.25 93 VAL A C 1
ATOM 760 O O . VAL A 1 93 ? 7.729 1.033 -10.459 1.00 94.25 93 VAL A O 1
ATOM 763 N N . ALA A 1 94 ? 6.153 1.244 -8.872 1.00 93.69 94 ALA A N 1
ATOM 764 C CA . ALA A 1 94 ? 5.391 2.290 -9.553 1.00 93.69 94 ALA A CA 1
ATOM 765 C C . ALA A 1 94 ? 6.136 3.636 -9.630 1.00 93.69 94 ALA A C 1
ATOM 767 O O . ALA A 1 94 ? 5.937 4.380 -10.587 1.00 93.69 94 ALA A O 1
ATOM 768 N N . ALA A 1 95 ? 7.001 3.936 -8.656 1.00 92.12 95 ALA A N 1
ATOM 769 C CA . ALA A 1 95 ? 7.858 5.120 -8.657 1.00 92.12 95 ALA A CA 1
ATOM 770 C C . ALA A 1 95 ? 9.029 5.015 -9.657 1.00 92.12 95 ALA A C 1
ATOM 772 O O . ALA A 1 95 ? 9.634 6.026 -10.001 1.00 92.12 95 ALA A O 1
ATOM 773 N N . GLY A 1 96 ? 9.311 3.817 -10.180 1.00 87.44 96 GLY A N 1
ATOM 774 C CA . GLY A 1 96 ? 10.326 3.587 -11.208 1.00 87.44 96 GLY A CA 1
ATOM 775 C C . GLY A 1 96 ? 11.736 3.335 -10.661 1.00 87.44 96 GLY A C 1
ATOM 776 O O . GLY A 1 96 ? 11.937 3.056 -9.481 1.00 87.44 96 GLY A O 1
ATOM 777 N N . CYS A 1 97 ? 12.734 3.348 -11.555 1.00 73.69 97 CYS A N 1
ATOM 778 C CA . CYS A 1 97 ? 14.144 3.102 -11.208 1.00 73.69 97 CYS A CA 1
ATOM 779 C C . CYS A 1 97 ? 14.808 4.288 -10.500 1.00 73.69 97 CYS A C 1
ATOM 781 O O . CYS A 1 97 ? 15.748 4.096 -9.728 1.00 73.69 97 CYS A O 1
ATOM 783 N N . GLU A 1 98 ? 14.376 5.503 -10.830 1.00 72.75 98 GLU A N 1
ATOM 784 C CA . GLU A 1 98 ? 14.951 6.735 -10.308 1.00 72.75 98 GLU A CA 1
ATOM 785 C C . GLU A 1 98 ? 14.495 6.918 -8.866 1.00 72.75 98 GLU A C 1
ATOM 787 O O . GLU A 1 98 ? 13.313 7.111 -8.591 1.00 72.75 98 GLU A O 1
ATOM 792 N N . ARG A 1 99 ? 15.444 6.818 -7.936 1.00 73.56 99 ARG A N 1
ATOM 793 C CA . ARG A 1 99 ? 15.171 7.030 -6.517 1.00 73.56 99 ARG A CA 1
ATOM 794 C C . ARG A 1 99 ? 15.381 8.496 -6.179 1.00 73.56 99 ARG A C 1
ATOM 796 O O . ARG A 1 99 ? 16.417 9.065 -6.532 1.00 73.56 99 ARG A O 1
ATOM 803 N N . GLY A 1 100 ? 14.421 9.087 -5.475 1.00 68.00 100 GLY A N 1
ATOM 804 C CA . GLY A 1 100 ? 14.566 10.425 -4.923 1.00 68.00 100 GLY A CA 1
ATOM 805 C C . GLY A 1 100 ? 15.695 10.496 -3.896 1.00 68.00 100 GLY A C 1
ATOM 806 O O . GLY A 1 100 ? 16.216 9.485 -3.415 1.00 68.00 100 GLY A O 1
ATOM 807 N N . LYS A 1 101 ? 16.055 11.718 -3.493 1.00 77.56 101 LYS A N 1
ATOM 808 C CA . LYS A 1 101 ? 17.131 11.951 -2.509 1.00 77.56 101 LYS A CA 1
ATOM 809 C C . LYS A 1 101 ? 16.802 11.384 -1.124 1.00 77.56 101 LYS A C 1
ATOM 811 O O . LYS A 1 101 ? 17.684 11.289 -0.274 1.00 77.56 101 LYS A O 1
ATOM 816 N N . ASN A 1 102 ? 15.539 11.031 -0.886 1.00 83.44 102 ASN A N 1
ATOM 817 C CA . ASN A 1 102 ? 15.022 10.720 0.433 1.00 83.44 102 ASN A CA 1
ATOM 818 C C . ASN A 1 102 ? 14.194 9.425 0.471 1.00 83.44 102 ASN A C 1
ATOM 820 O O . ASN A 1 102 ? 13.010 9.403 0.816 1.00 83.44 102 ASN A O 1
ATOM 824 N N . GLU A 1 103 ? 14.857 8.317 0.139 1.00 89.50 103 GLU A N 1
ATOM 825 C CA . GLU A 1 103 ? 14.253 6.982 0.069 1.00 89.50 103 GLU A CA 1
ATOM 826 C C . GLU A 1 103 ? 13.581 6.547 1.388 1.00 89.50 103 GLU A C 1
ATOM 828 O O . GLU A 1 103 ? 12.541 5.881 1.378 1.00 89.50 103 GLU A O 1
ATOM 833 N N . LYS A 1 104 ? 14.148 6.939 2.537 1.00 93.25 104 LYS A N 1
ATOM 834 C CA . LYS A 1 104 ? 13.603 6.590 3.857 1.00 93.25 104 LYS A CA 1
ATOM 835 C C . LYS A 1 104 ? 12.248 7.252 4.097 1.00 93.25 104 LYS A C 1
ATOM 837 O O . LYS A 1 104 ? 11.310 6.572 4.512 1.00 93.25 104 LYS A O 1
ATOM 842 N N . ASP A 1 105 ? 12.130 8.548 3.820 1.00 95.12 105 ASP A N 1
ATOM 843 C CA . ASP A 1 105 ? 10.876 9.269 4.042 1.00 95.12 105 ASP A CA 1
ATOM 844 C C . ASP A 1 105 ? 9.808 8.863 3.019 1.00 95.12 105 ASP A C 1
ATOM 846 O O . ASP A 1 105 ? 8.640 8.721 3.390 1.00 95.12 105 ASP A O 1
ATOM 850 N N . PHE A 1 106 ? 10.204 8.550 1.778 1.00 95.25 106 PHE A N 1
ATOM 851 C CA . PHE A 1 106 ? 9.304 7.948 0.791 1.00 95.25 106 PHE A CA 1
ATOM 852 C C . PHE A 1 106 ? 8.729 6.619 1.303 1.00 95.25 106 PHE A C 1
ATOM 854 O O . PHE A 1 106 ? 7.511 6.431 1.339 1.00 95.25 106 PHE A O 1
ATOM 861 N N . GLN A 1 107 ? 9.585 5.706 1.776 1.00 96.25 107 GLN A N 1
ATOM 862 C CA . GLN A 1 107 ? 9.151 4.428 2.343 1.00 96.25 107 GLN A CA 1
ATOM 863 C C . GLN A 1 107 ? 8.239 4.609 3.563 1.00 96.25 107 GLN A C 1
ATOM 865 O O . GLN A 1 107 ? 7.232 3.907 3.686 1.00 96.25 107 GLN A O 1
ATOM 870 N N . ASN A 1 108 ? 8.572 5.533 4.463 1.00 97.31 108 ASN A N 1
ATOM 871 C CA . ASN A 1 108 ? 7.773 5.812 5.653 1.00 97.31 108 ASN A CA 1
ATOM 872 C C . ASN A 1 108 ? 6.370 6.322 5.291 1.00 97.31 108 ASN A C 1
ATOM 874 O O . ASN A 1 108 ? 5.379 5.868 5.870 1.00 97.31 108 ASN A O 1
ATOM 878 N N . ALA A 1 109 ? 6.266 7.202 4.292 1.00 96.94 109 ALA A N 1
ATOM 879 C CA . ALA A 1 109 ? 4.983 7.656 3.768 1.00 96.94 109 ALA A CA 1
ATOM 880 C C . ALA A 1 109 ? 4.203 6.512 3.097 1.00 96.94 109 ALA A C 1
ATOM 882 O O . ALA A 1 109 ? 3.010 6.346 3.356 1.00 96.94 109 ALA A O 1
ATOM 883 N N . CYS A 1 110 ? 4.870 5.655 2.317 1.00 97.31 110 CYS A N 1
ATOM 884 C CA . CYS A 1 110 ? 4.249 4.464 1.731 1.00 97.31 110 CYS A CA 1
ATOM 885 C C . CYS A 1 110 ? 3.688 3.520 2.810 1.00 97.31 110 CYS A C 1
ATOM 887 O O . CYS A 1 110 ? 2.564 3.036 2.679 1.00 97.31 110 CYS A O 1
ATOM 889 N N . MET A 1 111 ? 4.430 3.293 3.900 1.00 98.25 111 MET A N 1
ATOM 890 C CA . MET A 1 111 ? 3.968 2.494 5.043 1.00 98.25 111 MET A CA 1
ATOM 891 C C . MET A 1 111 ? 2.737 3.106 5.716 1.00 98.25 111 MET A C 1
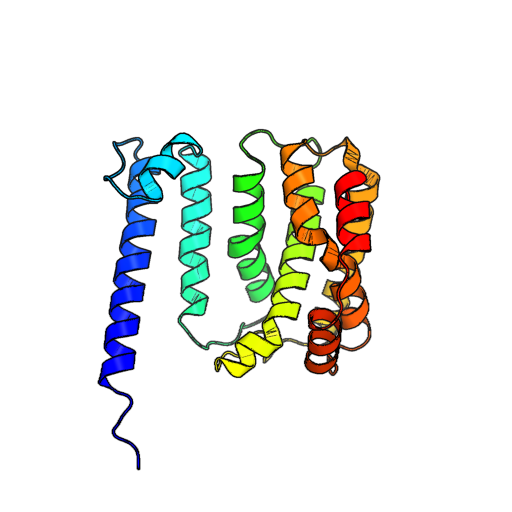ATOM 893 O O . MET A 1 111 ? 1.799 2.383 6.053 1.00 98.25 111 MET A O 1
ATOM 897 N N . ALA A 1 112 ? 2.706 4.430 5.876 1.00 98.19 112 ALA A N 1
ATOM 898 C CA . ALA A 1 112 ? 1.553 5.127 6.433 1.00 98.19 112 ALA A CA 1
ATOM 899 C C . ALA A 1 112 ? 0.302 4.973 5.549 1.00 98.19 112 ALA A C 1
ATOM 901 O O . ALA A 1 112 ? -0.791 4.712 6.056 1.00 98.19 112 ALA A O 1
ATOM 902 N N . ILE A 1 113 ? 0.459 5.076 4.225 1.00 98.00 113 ILE A N 1
ATOM 903 C CA . ILE A 1 113 ? -0.627 4.851 3.259 1.00 98.00 113 ILE A CA 1
ATOM 904 C C . ILE A 1 113 ? -1.097 3.392 3.300 1.00 98.00 113 ILE A C 1
ATOM 906 O O . ILE A 1 113 ? -2.302 3.134 3.313 1.00 98.00 113 ILE A O 1
ATOM 910 N N . ALA A 1 114 ? -0.165 2.440 3.376 1.00 98.00 114 ALA A N 1
ATOM 911 C CA . ALA A 1 114 ? -0.473 1.019 3.486 1.00 98.00 114 ALA A CA 1
ATOM 912 C C . ALA A 1 114 ? -1.313 0.719 4.735 1.00 98.00 114 ALA A C 1
ATOM 914 O O . ALA A 1 114 ? -2.360 0.080 4.631 1.00 98.00 114 ALA A O 1
ATOM 915 N N . LEU A 1 115 ? -0.903 1.238 5.898 1.00 97.88 115 LEU A N 1
ATOM 916 C CA . LEU A 1 115 ? -1.644 1.075 7.148 1.00 97.88 115 LEU A CA 1
ATOM 917 C C . LEU A 1 115 ? -3.040 1.701 7.062 1.00 97.88 115 LEU A C 1
ATOM 919 O O . LEU A 1 115 ? -4.022 1.058 7.430 1.00 97.88 115 LEU A O 1
ATOM 923 N N . ALA A 1 116 ? -3.146 2.925 6.538 1.00 97.12 116 ALA A N 1
ATOM 924 C CA . ALA A 1 116 ? -4.427 3.606 6.381 1.00 97.12 116 ALA A CA 1
ATOM 925 C C . ALA A 1 116 ? -5.403 2.786 5.524 1.00 97.12 116 ALA A C 1
ATOM 927 O O . ALA A 1 116 ? -6.539 2.545 5.931 1.00 97.12 116 ALA A O 1
ATOM 928 N N . ASN A 1 117 ? -4.948 2.312 4.363 1.00 95.88 117 ASN A N 1
ATOM 929 C CA . ASN A 1 117 ? -5.766 1.516 3.452 1.00 95.88 117 ASN A CA 1
ATOM 930 C C . ASN A 1 117 ? -6.143 0.157 4.053 1.00 95.88 117 ASN A C 1
ATOM 932 O O . ASN A 1 117 ? -7.279 -0.288 3.893 1.00 95.88 117 ASN A O 1
ATOM 936 N N . TYR A 1 118 ? -5.230 -0.482 4.785 1.00 96.44 118 TYR A N 1
ATOM 937 C CA . TYR A 1 118 ? -5.493 -1.759 5.443 1.00 96.44 118 TYR A CA 1
ATOM 938 C C . TYR A 1 118 ? -6.541 -1.642 6.560 1.00 96.44 118 TYR A C 1
ATOM 940 O O . TYR A 1 118 ? -7.469 -2.451 6.652 1.00 96.44 118 TYR A O 1
ATOM 948 N N . LEU A 1 119 ? -6.455 -0.590 7.378 1.00 95.94 119 LEU A N 1
ATOM 949 C CA . LEU A 1 119 ? -7.461 -0.305 8.401 1.00 95.94 119 LEU A CA 1
ATOM 950 C C . LEU A 1 119 ? -8.815 0.054 7.775 1.00 95.94 119 LEU A C 1
ATOM 952 O O . LEU A 1 119 ? -9.850 -0.396 8.259 1.00 95.94 119 LEU A O 1
ATOM 956 N N . MET A 1 120 ? -8.814 0.790 6.660 1.00 94.81 120 MET A N 1
ATOM 957 C CA . MET A 1 120 ? -10.027 1.072 5.886 1.00 94.81 120 MET A CA 1
ATOM 958 C C . MET A 1 120 ? -10.665 -0.222 5.355 1.00 94.81 120 MET A C 1
ATOM 960 O O . MET A 1 120 ? -11.871 -0.403 5.444 1.00 94.81 120 MET A O 1
ATOM 964 N N . ALA A 1 121 ? -9.858 -1.176 4.885 1.00 94.75 121 ALA A N 1
ATOM 965 C CA . ALA A 1 121 ? -10.342 -2.464 4.387 1.00 94.75 121 ALA A CA 1
ATOM 966 C C . ALA A 1 121 ? -10.810 -3.431 5.493 1.00 94.75 121 ALA A C 1
ATOM 968 O O . ALA A 1 121 ? -11.533 -4.390 5.210 1.00 94.75 121 ALA A O 1
ATOM 969 N N . THR A 1 122 ? -10.422 -3.202 6.750 1.00 94.50 122 THR A N 1
ATOM 970 C CA . THR A 1 122 ? -10.640 -4.139 7.863 1.00 94.50 122 THR A CA 1
ATOM 971 C C . THR A 1 122 ? -12.101 -4.580 8.039 1.00 94.50 122 THR A C 1
ATOM 973 O O . THR A 1 122 ? -12.327 -5.787 8.156 1.00 94.50 122 THR A O 1
ATOM 976 N N . PRO A 1 123 ? -13.119 -3.698 8.003 1.00 93.62 123 PRO A N 1
ATOM 977 C CA . PRO A 1 123 ? -14.514 -4.129 8.121 1.00 93.62 123 PRO A CA 1
ATOM 978 C C . PRO A 1 123 ? -14.965 -5.031 6.965 1.00 93.62 123 PRO A C 1
ATOM 980 O O . PRO A 1 123 ? -15.691 -6.002 7.181 1.00 93.62 123 PRO A O 1
ATOM 983 N N . GLY A 1 124 ? -14.512 -4.753 5.738 1.00 93.19 124 GLY A N 1
ATOM 984 C CA . GLY A 1 124 ? -14.775 -5.602 4.573 1.00 93.19 124 GLY A CA 1
ATOM 985 C C . GLY A 1 124 ? -14.109 -6.973 4.698 1.00 93.19 124 GLY A C 1
ATOM 986 O O . GLY A 1 124 ? -14.740 -7.998 4.444 1.00 93.19 124 GLY A O 1
ATOM 987 N N . LEU A 1 125 ? -12.865 -7.004 5.179 1.00 92.94 125 LEU A N 1
ATOM 988 C CA . LEU A 1 125 ? -12.126 -8.239 5.447 1.00 92.94 125 LEU A CA 1
ATOM 989 C C . LEU A 1 125 ? -12.813 -9.091 6.527 1.00 92.94 125 LEU A C 1
ATOM 991 O O . LEU A 1 125 ? -12.977 -10.295 6.335 1.00 92.94 125 LEU A O 1
ATOM 995 N N . LYS A 1 126 ? -13.296 -8.476 7.617 1.00 93.12 126 LYS A N 1
ATOM 996 C CA . LYS A 1 126 ? -14.095 -9.161 8.651 1.00 93.12 126 LYS A CA 1
ATOM 997 C C . LYS A 1 126 ? -15.358 -9.798 8.061 1.00 93.12 126 LYS A C 1
ATOM 999 O O . LYS A 1 126 ? -15.619 -10.972 8.307 1.00 93.12 126 LYS A O 1
ATOM 1004 N N . LYS A 1 127 ? -16.109 -9.061 7.229 1.00 93.00 127 LYS A N 1
ATOM 1005 C CA . LYS A 1 127 ? -17.305 -9.582 6.530 1.00 93.00 127 LYS A CA 1
ATOM 1006 C C . LYS A 1 127 ? -16.984 -10.757 5.600 1.00 93.00 127 LYS A C 1
ATOM 1008 O O . LYS A 1 127 ? -17.817 -11.639 5.429 1.00 93.00 127 LYS A O 1
ATOM 1013 N N . ALA A 1 128 ? -15.779 -10.792 5.034 1.00 91.12 128 ALA A N 1
ATOM 1014 C CA . ALA A 1 128 ? -15.282 -11.896 4.215 1.00 91.12 128 ALA A CA 1
ATOM 1015 C C . ALA A 1 128 ? -14.719 -13.082 5.033 1.00 91.12 128 ALA A C 1
ATOM 1017 O O . ALA A 1 128 ? -14.135 -13.998 4.454 1.00 91.12 128 ALA A O 1
ATOM 1018 N N . GLY A 1 129 ? -14.862 -13.081 6.365 1.00 90.31 129 GLY A N 1
ATOM 1019 C CA . GLY A 1 129 ? -14.380 -14.155 7.241 1.00 90.31 129 GLY A CA 1
ATOM 1020 C C . GLY A 1 129 ? -12.874 -14.115 7.528 1.00 90.31 129 GLY A C 1
ATOM 1021 O O . GLY A 1 129 ? -12.284 -15.144 7.864 1.00 90.31 129 GLY A O 1
ATOM 1022 N N . LYS A 1 130 ? -12.229 -12.951 7.367 1.00 91.31 130 LYS A N 1
ATOM 1023 C CA . LYS A 1 130 ? -10.821 -12.721 7.733 1.00 91.31 130 LYS A CA 1
ATOM 1024 C C . LYS A 1 130 ? -10.703 -12.073 9.112 1.00 91.31 130 LYS A C 1
ATOM 1026 O O . LYS A 1 130 ? -11.652 -11.490 9.631 1.00 91.31 130 LYS A O 1
ATOM 1031 N N . VAL A 1 131 ? -9.499 -12.125 9.682 1.00 90.62 131 VAL A N 1
ATOM 1032 C CA . VAL A 1 131 ? -9.191 -11.632 11.037 1.00 90.62 131 VAL A CA 1
ATOM 1033 C C . VAL A 1 131 ? -8.018 -10.630 11.038 1.00 90.62 131 VAL A C 1
ATOM 1035 O O . VAL A 1 131 ? -7.019 -10.834 11.722 1.00 90.62 131 VAL A O 1
ATOM 1038 N N . PRO A 1 132 ? -8.121 -9.523 10.275 1.00 87.25 132 PRO A N 1
ATOM 1039 C CA . PRO A 1 132 ? -6.987 -8.691 9.846 1.00 87.25 132 PRO A CA 1
ATOM 1040 C C . PRO A 1 132 ? -6.162 -8.034 10.960 1.00 87.25 132 PRO A C 1
ATOM 1042 O O . PRO A 1 132 ? -4.979 -7.779 10.755 1.00 87.25 132 PRO A O 1
ATOM 1045 N N . ILE A 1 133 ? -6.783 -7.734 12.102 1.00 90.88 133 ILE A N 1
ATOM 1046 C CA . ILE A 1 133 ? -6.150 -7.094 13.269 1.00 90.88 133 ILE A CA 1
ATOM 1047 C C . ILE A 1 133 ? -6.402 -7.882 14.563 1.00 90.88 133 ILE A C 1
ATOM 1049 O O . ILE A 1 133 ? -6.144 -7.398 15.660 1.00 90.88 133 ILE A O 1
ATOM 1053 N N . SER A 1 134 ? -6.957 -9.093 14.453 1.00 87.25 134 SER A N 1
ATOM 1054 C CA . SER A 1 134 ? -7.271 -9.905 15.628 1.00 87.25 134 SER A CA 1
ATOM 1055 C C . SER A 1 134 ? -5.985 -10.399 16.284 1.00 87.25 134 SER A C 1
ATOM 1057 O O . SER A 1 134 ? -5.121 -10.953 15.608 1.00 87.25 134 SER A O 1
ATOM 1059 N N . GLY A 1 135 ? -5.873 -10.228 17.602 1.00 82.00 135 GLY A N 1
ATOM 1060 C CA . GLY A 1 135 ? -4.692 -10.633 18.368 1.00 82.00 135 GLY A CA 1
ATOM 1061 C C . GLY A 1 135 ? -3.554 -9.611 18.378 1.00 82.00 135 GLY A C 1
ATOM 1062 O O . GLY A 1 135 ? -2.525 -9.892 18.981 1.00 82.00 135 GLY A O 1
ATOM 1063 N N . LEU A 1 136 ? -3.740 -8.442 17.759 1.00 90.81 136 LEU A N 1
ATOM 1064 C CA . LEU A 1 136 ? -2.801 -7.328 17.851 1.00 90.81 136 LEU A CA 1
ATOM 1065 C C . LEU A 1 136 ? -3.215 -6.373 18.984 1.00 90.81 136 LEU A C 1
ATOM 1067 O O . LEU A 1 136 ? -4.412 -6.097 19.117 1.00 90.81 136 LEU A O 1
ATOM 1071 N N . PRO A 1 137 ? -2.270 -5.845 19.783 1.00 92.19 137 PRO A N 1
ATOM 1072 C CA . PRO A 1 137 ? -2.591 -4.875 20.824 1.00 92.19 137 PRO A CA 1
ATOM 1073 C C . PRO A 1 137 ? -3.128 -3.563 20.232 1.00 92.19 137 PRO A C 1
ATOM 1075 O O . PRO A 1 137 ? -2.493 -2.943 19.376 1.00 92.19 137 PRO A O 1
ATOM 1078 N N . THR A 1 138 ? -4.296 -3.116 20.703 1.00 91.75 138 THR A N 1
ATOM 1079 C CA . THR A 1 138 ? -4.956 -1.876 20.254 1.00 91.75 138 THR A CA 1
ATOM 1080 C C . THR A 1 138 ? -4.035 -0.659 20.385 1.00 91.75 138 THR A C 1
ATOM 1082 O O . THR A 1 138 ? -3.918 0.132 19.450 1.00 91.75 138 THR A O 1
ATOM 1085 N N . ASN A 1 139 ? -3.322 -0.552 21.509 1.00 91.75 139 ASN A N 1
ATOM 1086 C CA . ASN A 1 139 ? -2.378 0.528 21.791 1.00 91.75 139 ASN A CA 1
ATOM 1087 C C . ASN A 1 139 ? -1.220 0.586 20.780 1.00 91.75 139 ASN A C 1
ATOM 1089 O O . ASN A 1 139 ? -0.818 1.678 20.392 1.00 91.75 139 ASN A O 1
ATOM 1093 N N . GLU A 1 140 ? -0.707 -0.559 20.315 1.00 94.19 140 GLU A N 1
ATOM 1094 C CA . GLU A 1 140 ? 0.350 -0.588 19.294 1.00 94.19 140 GLU A CA 1
ATOM 1095 C C . GLU A 1 140 ? -0.152 -0.081 17.937 1.00 94.19 140 GLU A C 1
ATOM 1097 O O . GLU A 1 140 ? 0.549 0.663 17.250 1.00 94.19 140 GLU A O 1
ATOM 1102 N N . ILE A 1 141 ? -1.382 -0.439 17.555 1.00 94.50 141 ILE A N 1
ATOM 1103 C CA . ILE A 1 141 ? -1.991 0.027 16.302 1.00 94.50 141 ILE A CA 1
ATOM 1104 C C . ILE A 1 141 ? -2.241 1.537 16.359 1.00 94.50 141 ILE A C 1
ATOM 1106 O O . ILE A 1 141 ? -1.932 2.248 15.400 1.00 94.50 141 ILE A O 1
ATOM 1110 N N . GLU A 1 142 ? -2.801 2.034 17.462 1.00 94.44 142 GLU A N 1
ATOM 1111 C CA . GLU A 1 142 ? -3.058 3.464 17.657 1.00 94.44 142 GLU A CA 1
ATOM 1112 C C . GLU A 1 142 ? -1.761 4.273 17.649 1.00 94.44 142 GLU A C 1
ATOM 1114 O O . GLU A 1 142 ? -1.681 5.298 16.968 1.00 94.44 142 GLU A O 1
ATOM 1119 N N . GLU A 1 143 ? -0.721 3.787 18.328 1.00 95.31 143 GLU A N 1
ATOM 1120 C CA . GLU A 1 143 ? 0.594 4.422 18.331 1.00 95.31 143 GLU A CA 1
ATOM 1121 C C . GLU A 1 143 ? 1.226 4.420 16.937 1.00 95.31 143 GLU A C 1
ATOM 1123 O O . GLU A 1 143 ? 1.681 5.459 16.454 1.00 95.31 143 GLU A O 1
ATOM 1128 N N . GLN A 1 144 ? 1.148 3.301 16.210 1.00 96.88 144 GLN A N 1
ATOM 1129 C CA . GLN A 1 144 ? 1.613 3.270 14.827 1.00 96.88 144 GLN A CA 1
ATOM 1130 C C . GLN A 1 144 ? 0.817 4.230 13.934 1.00 96.88 144 GLN A C 1
ATOM 1132 O O . GLN A 1 144 ? 1.388 4.795 12.997 1.00 96.88 144 GLN A O 1
ATOM 1137 N N . CYS A 1 145 ? -0.474 4.459 14.192 1.00 97.00 145 CYS A N 1
ATOM 1138 C CA . CYS A 1 145 ? -1.244 5.460 13.454 1.00 97.00 145 CYS A CA 1
ATOM 1139 C C . CYS A 1 145 ? -0.713 6.881 13.696 1.00 97.00 145 CYS A C 1
ATOM 1141 O O . CYS A 1 145 ? -0.664 7.658 12.741 1.00 97.00 145 CYS A O 1
ATOM 1143 N N . LYS A 1 146 ? -0.272 7.215 14.918 1.00 96.94 146 LYS A N 1
ATOM 1144 C CA . LYS A 1 146 ? 0.361 8.513 15.223 1.00 96.94 146 LYS A CA 1
ATOM 1145 C C . LYS A 1 146 ? 1.701 8.666 14.509 1.00 96.94 146 LYS A C 1
ATOM 1147 O O . LYS A 1 146 ? 1.871 9.622 13.759 1.00 96.94 146 LYS A O 1
ATOM 1152 N N . ILE A 1 147 ? 2.577 7.666 14.616 1.00 97.44 147 ILE A N 1
ATOM 1153 C CA . ILE A 1 147 ? 3.864 7.632 13.897 1.00 97.44 147 ILE A CA 1
ATOM 1154 C C . ILE A 1 147 ? 3.640 7.776 12.382 1.00 97.44 147 ILE A C 1
ATOM 1156 O O . ILE A 1 147 ? 4.351 8.491 11.681 1.00 97.44 147 ILE A O 1
ATOM 1160 N N . SER A 1 148 ? 2.610 7.114 11.853 1.00 97.81 148 SER A N 1
ATOM 1161 C CA . SER A 1 148 ? 2.259 7.187 10.433 1.00 97.81 148 SER A CA 1
ATOM 1162 C C . SER A 1 148 ? 1.774 8.579 10.017 1.00 97.81 148 SER A C 1
ATOM 1164 O O . SER A 1 148 ? 2.067 9.007 8.905 1.00 97.81 148 SER A O 1
ATOM 1166 N N . LEU A 1 149 ? 1.067 9.306 10.888 1.00 96.88 149 LEU A N 1
ATOM 1167 C CA . LEU A 1 149 ? 0.691 10.701 10.636 1.00 96.88 149 LEU A CA 1
ATOM 1168 C C . LEU A 1 149 ? 1.920 11.607 10.577 1.00 96.88 149 LEU A C 1
ATOM 1170 O O . LEU A 1 149 ? 2.024 12.406 9.653 1.00 96.88 149 LEU A O 1
ATOM 1174 N N . GLU A 1 150 ? 2.857 11.454 11.510 1.00 97.06 150 GLU A N 1
ATOM 1175 C CA . GLU A 1 150 ? 4.107 12.222 11.518 1.00 97.06 150 GLU A CA 1
ATOM 1176 C C . GLU A 1 150 ? 4.916 11.981 10.241 1.00 97.06 150 GLU A C 1
ATOM 1178 O O . GLU A 1 150 ? 5.336 12.932 9.585 1.00 97.06 150 GLU A O 1
ATOM 1183 N N . ASN A 1 151 ? 5.040 10.721 9.815 1.00 97.19 151 ASN A N 1
ATOM 1184 C CA . ASN A 1 151 ? 5.710 10.359 8.565 1.00 97.19 151 ASN A CA 1
ATOM 1185 C C . ASN A 1 151 ? 5.069 11.016 7.331 1.00 97.19 151 ASN A C 1
ATOM 1187 O O . ASN A 1 151 ? 5.776 11.452 6.422 1.00 97.19 151 ASN A O 1
ATOM 1191 N N . LEU A 1 152 ? 3.735 11.107 7.296 1.00 95.94 152 LEU A N 1
ATOM 1192 C CA . LEU A 1 152 ? 3.008 11.791 6.225 1.00 95.94 152 LEU A CA 1
ATOM 1193 C C . LEU A 1 152 ? 3.261 13.306 6.234 1.00 95.94 152 LEU A C 1
ATOM 1195 O O . LEU A 1 152 ? 3.433 13.891 5.165 1.00 95.94 152 LEU A O 1
ATOM 1199 N N . GLU A 1 153 ? 3.325 13.945 7.405 1.00 94.81 153 GLU A N 1
ATOM 1200 C CA . GLU A 1 153 ? 3.669 15.371 7.493 1.00 94.81 153 GLU A CA 1
ATOM 1201 C C . GLU A 1 153 ? 5.124 15.636 7.087 1.00 94.81 153 GLU A C 1
ATOM 1203 O O . GLU A 1 153 ? 5.379 16.578 6.340 1.00 94.81 153 GLU A O 1
ATOM 1208 N N . ILE A 1 154 ? 6.069 14.786 7.506 1.00 95.12 154 ILE A N 1
ATOM 1209 C CA . ILE A 1 154 ? 7.482 14.890 7.109 1.00 95.12 154 ILE A CA 1
ATOM 1210 C C . ILE A 1 154 ? 7.614 14.798 5.588 1.00 95.12 154 ILE A C 1
ATOM 1212 O O . ILE A 1 154 ? 8.253 15.651 4.974 1.00 95.12 154 ILE A O 1
ATOM 1216 N N . ALA A 1 155 ? 6.969 13.808 4.965 1.00 94.06 155 ALA A N 1
ATOM 1217 C CA . ALA A 1 155 ? 6.970 13.675 3.512 1.00 94.06 155 ALA A CA 1
ATOM 1218 C C . ALA A 1 155 ? 6.338 14.898 2.826 1.00 94.06 155 ALA A C 1
ATOM 1220 O O . ALA A 1 155 ? 6.843 15.372 1.813 1.00 94.06 155 ALA A O 1
ATOM 1221 N N . LYS A 1 156 ? 5.281 15.479 3.400 1.00 92.06 156 LYS A N 1
ATOM 1222 C CA . LYS A 1 156 ? 4.688 16.705 2.861 1.00 92.06 156 LYS A CA 1
ATOM 1223 C C . LYS A 1 156 ? 5.635 17.909 2.937 1.00 92.06 156 LYS A C 1
ATOM 1225 O O . LYS A 1 156 ? 5.661 18.710 2.008 1.00 92.06 156 LYS A O 1
ATOM 1230 N N . ILE A 1 157 ? 6.405 18.046 4.017 1.00 92.94 157 ILE A N 1
ATOM 1231 C CA . ILE A 1 157 ? 7.411 19.113 4.160 1.00 92.94 157 ILE A CA 1
ATOM 1232 C C . ILE A 1 157 ? 8.530 18.931 3.128 1.00 92.94 157 ILE A C 1
ATOM 1234 O O . ILE A 1 157 ? 8.967 19.899 2.514 1.00 92.94 157 ILE A O 1
ATOM 1238 N N . LYS A 1 158 ? 8.955 17.687 2.900 1.00 91.94 158 LYS A N 1
ATOM 1239 C CA . LYS A 1 158 ? 10.049 17.329 1.986 1.00 91.94 158 LYS A CA 1
ATOM 1240 C C . LYS A 1 158 ? 9.580 17.006 0.567 1.00 91.94 158 LYS A C 1
ATOM 1242 O O . LYS A 1 158 ? 10.248 16.281 -0.161 1.00 91.94 158 LYS A O 1
ATOM 1247 N N . TRP A 1 159 ? 8.428 17.535 0.158 1.00 89.94 159 TRP A N 1
ATOM 1248 C CA . TRP A 1 159 ? 7.785 17.176 -1.108 1.00 89.94 159 TRP A CA 1
ATOM 1249 C C . TRP A 1 159 ? 8.685 17.377 -2.338 1.00 89.94 159 TRP A C 1
ATOM 1251 O O . TRP A 1 159 ? 8.665 16.568 -3.264 1.00 89.94 159 TRP A O 1
ATOM 1261 N N . SER A 1 160 ? 9.511 18.428 -2.325 1.00 90.00 160 SER A N 1
ATOM 1262 C CA . SER A 1 160 ? 10.474 18.746 -3.388 1.00 90.00 160 SER A CA 1
ATOM 1263 C C . SER A 1 160 ? 11.647 17.769 -3.498 1.00 90.00 160 SER A C 1
ATOM 1265 O O . SER A 1 160 ? 12.356 17.803 -4.499 1.00 90.00 160 SER A O 1
ATOM 1267 N N . ASP A 1 161 ? 11.876 16.927 -2.487 1.00 90.94 161 ASP A N 1
ATOM 1268 C CA . ASP A 1 161 ? 12.973 15.951 -2.479 1.00 90.94 161 ASP A CA 1
ATOM 1269 C C . ASP A 1 161 ? 12.600 14.643 -3.196 1.00 90.94 161 ASP A C 1
ATOM 1271 O O . ASP A 1 161 ? 13.479 13.815 -3.464 1.00 90.94 161 ASP A O 1
ATOM 1275 N N . PHE A 1 162 ? 11.309 14.461 -3.490 1.00 92.25 162 PHE A N 1
ATOM 1276 C CA . PHE A 1 162 ? 10.772 13.316 -4.216 1.00 92.25 162 PHE A CA 1
ATOM 1277 C C . PHE A 1 162 ? 10.774 13.546 -5.727 1.00 92.25 162 PHE A C 1
ATOM 1279 O O . PHE A 1 162 ? 10.567 14.668 -6.198 1.00 92.25 162 PHE A O 1
ATOM 1286 N N . THR A 1 163 ? 10.949 12.469 -6.491 1.00 92.88 163 THR A N 1
ATOM 1287 C CA . THR A 1 163 ? 10.765 12.490 -7.950 1.00 92.88 163 THR A CA 1
ATOM 1288 C C . THR A 1 163 ? 9.298 12.732 -8.309 1.00 92.88 163 THR A C 1
ATOM 1290 O O . THR A 1 163 ? 8.395 12.529 -7.493 1.00 92.88 163 THR A O 1
ATOM 1293 N N . GLU A 1 164 ? 9.016 13.138 -9.549 1.00 90.69 164 GLU A N 1
ATOM 1294 C CA . GLU A 1 164 ? 7.628 13.320 -9.989 1.00 90.69 164 GLU A CA 1
ATOM 1295 C C . GLU A 1 164 ? 6.814 12.016 -9.867 1.00 90.69 164 GLU A C 1
ATOM 1297 O O . GLU A 1 164 ? 5.650 12.033 -9.465 1.00 90.69 164 GLU A O 1
ATOM 1302 N N . GLN A 1 165 ? 7.422 10.868 -10.155 1.00 91.81 165 GLN A N 1
ATOM 1303 C CA . GLN A 1 165 ? 6.782 9.560 -10.045 1.00 91.81 165 GLN A CA 1
ATOM 1304 C C . GLN A 1 165 ? 6.492 9.202 -8.582 1.00 91.81 165 GLN A C 1
ATOM 1306 O O . GLN A 1 165 ? 5.381 8.771 -8.271 1.00 91.81 165 GLN A O 1
ATOM 1311 N N . GLU A 1 166 ? 7.441 9.432 -7.669 1.00 93.69 166 GLU A N 1
ATOM 1312 C CA . GLU A 1 166 ? 7.232 9.254 -6.227 1.00 93.69 166 GLU A CA 1
ATOM 1313 C C . GLU A 1 166 ? 6.076 10.130 -5.727 1.00 93.69 166 GLU A C 1
ATOM 1315 O O . GLU A 1 166 ? 5.192 9.650 -5.015 1.00 93.69 166 GLU A O 1
ATOM 1320 N N . GLN A 1 167 ? 6.020 11.389 -6.162 1.00 92.50 167 GLN A N 1
ATOM 1321 C CA . GLN A 1 167 ? 4.931 12.309 -5.840 1.00 92.50 167 GLN A CA 1
ATOM 1322 C C . GLN A 1 167 ? 3.561 11.768 -6.287 1.00 92.50 167 GLN A C 1
ATOM 1324 O O . GLN A 1 167 ? 2.611 11.739 -5.499 1.00 92.50 167 GLN A O 1
ATOM 1329 N N . TRP A 1 168 ? 3.443 11.272 -7.522 1.00 92.19 168 TRP A N 1
ATOM 1330 C CA . TRP A 1 168 ? 2.196 10.671 -8.013 1.00 92.19 168 TRP A CA 1
ATOM 1331 C C . TRP A 1 168 ? 1.808 9.395 -7.263 1.00 92.19 168 TRP A C 1
ATOM 1333 O O . TRP A 1 168 ? 0.626 9.166 -6.991 1.00 92.19 168 TRP A O 1
ATOM 1343 N N . VAL A 1 169 ? 2.786 8.579 -6.878 1.00 93.75 169 VAL A N 1
ATOM 1344 C CA . VAL A 1 169 ? 2.547 7.388 -6.059 1.00 93.75 169 VAL A CA 1
ATOM 1345 C C . VAL A 1 169 ? 2.028 7.781 -4.676 1.00 93.75 169 VAL A C 1
ATOM 1347 O O . VAL A 1 169 ? 1.004 7.254 -4.233 1.00 93.75 169 VAL A O 1
ATOM 1350 N N . LEU A 1 170 ? 2.658 8.751 -4.010 1.00 93.94 170 LEU A N 1
ATOM 1351 C CA . LEU A 1 170 ? 2.213 9.237 -2.702 1.00 93.94 170 LEU A CA 1
ATOM 1352 C C . LEU A 1 170 ? 0.823 9.887 -2.767 1.00 93.94 170 LEU A C 1
ATOM 1354 O O . LEU A 1 170 ? 0.031 9.743 -1.833 1.00 93.94 170 LEU A O 1
ATOM 1358 N N . PHE A 1 171 ? 0.479 10.529 -3.887 1.00 91.81 171 PHE A N 1
ATOM 1359 C CA . PHE A 1 171 ? -0.847 11.109 -4.114 1.00 91.81 171 PHE A CA 1
ATOM 1360 C C . PHE A 1 171 ? -1.988 10.077 -4.022 1.00 91.81 171 PHE A C 1
ATOM 1362 O O . PHE A 1 171 ? -3.094 10.411 -3.586 1.00 91.81 171 PHE A O 1
ATOM 1369 N N . THR A 1 172 ? -1.737 8.799 -4.329 1.00 91.06 172 THR A N 1
ATOM 1370 C CA . THR A 1 172 ? -2.741 7.728 -4.146 1.00 91.06 172 THR A CA 1
ATOM 1371 C C . THR A 1 172 ? -3.233 7.622 -2.694 1.00 91.06 172 THR A C 1
ATOM 1373 O O . THR A 1 172 ? -4.365 7.206 -2.442 1.00 91.06 172 THR A O 1
ATOM 1376 N N . GLY A 1 173 ? -2.420 8.084 -1.740 1.00 91.62 173 GLY A N 1
ATOM 1377 C CA . GLY A 1 173 ? -2.705 8.167 -0.313 1.00 91.62 173 GLY A CA 1
ATOM 1378 C C . GLY A 1 173 ? -3.443 9.421 0.158 1.00 91.62 173 GLY A C 1
ATOM 1379 O O . GLY A 1 173 ? -3.436 9.695 1.355 1.00 91.62 173 GLY A O 1
ATOM 1380 N N . TRP A 1 174 ? -4.095 10.193 -0.714 1.00 91.19 174 TRP A N 1
ATOM 1381 C CA . TRP A 1 174 ? -4.729 11.483 -0.367 1.00 91.19 174 TRP A CA 1
ATOM 1382 C C . TRP A 1 174 ? -5.774 11.457 0.770 1.00 91.19 174 TRP A C 1
ATOM 1384 O O . TRP A 1 174 ? -6.135 12.498 1.330 1.00 91.19 174 TRP A O 1
ATOM 1394 N N . LYS A 1 175 ? -6.319 10.281 1.118 1.00 91.00 175 LYS A N 1
ATOM 1395 C CA . LYS A 1 175 ? -7.225 10.111 2.272 1.00 91.00 175 LYS A CA 1
ATOM 1396 C C . LYS A 1 175 ? -6.504 9.684 3.553 1.00 91.00 175 LYS A C 1
ATOM 1398 O O . LYS A 1 175 ? -7.105 9.781 4.627 1.00 91.00 175 LYS A O 1
ATOM 1403 N N . SER A 1 176 ? -5.254 9.232 3.469 1.00 94.44 176 SER A N 1
ATOM 1404 C CA . SER A 1 176 ? -4.551 8.522 4.542 1.00 94.44 176 SER A CA 1
ATOM 1405 C C . SER A 1 176 ? -4.471 9.337 5.826 1.00 94.44 176 SER A C 1
ATOM 1407 O O . SER A 1 176 ? -4.834 8.833 6.886 1.00 94.44 176 SER A O 1
ATOM 1409 N N . LYS A 1 177 ? -4.143 10.635 5.740 1.00 93.44 177 LYS A N 1
ATOM 1410 C CA . LYS A 1 177 ? -4.118 11.535 6.908 1.00 93.44 177 LYS A CA 1
ATOM 1411 C C . LYS A 1 177 ? -5.453 11.554 7.659 1.00 93.44 177 LYS A C 1
ATOM 1413 O O . LYS A 1 177 ? -5.496 11.499 8.888 1.00 93.44 177 LYS A O 1
ATOM 1418 N N . LYS A 1 178 ? -6.576 11.621 6.938 1.00 91.69 178 LYS A N 1
ATOM 1419 C CA . LYS A 1 178 ? -7.912 11.667 7.553 1.00 91.69 178 LYS A CA 1
ATOM 1420 C C . LYS A 1 178 ? -8.301 10.323 8.172 1.00 91.69 178 LYS A C 1
ATOM 1422 O O . LYS A 1 178 ? -8.920 10.303 9.234 1.00 91.69 178 LYS A O 1
ATOM 1427 N N . ILE A 1 179 ? -7.943 9.227 7.509 1.00 92.94 179 ILE A N 1
ATOM 1428 C CA . ILE A 1 179 ? -8.182 7.866 7.997 1.00 92.94 179 ILE A CA 1
ATOM 1429 C C . ILE A 1 179 ? -7.407 7.646 9.302 1.00 92.94 179 ILE A C 1
ATOM 1431 O O . ILE A 1 179 ? -8.018 7.397 10.339 1.00 92.94 179 ILE A O 1
ATOM 1435 N N . LEU A 1 180 ? -6.088 7.849 9.275 1.00 95.50 180 LEU A N 1
ATOM 1436 C CA . LEU A 1 180 ? -5.206 7.624 10.422 1.00 95.50 180 LEU A CA 1
ATOM 1437 C C . LEU A 1 180 ? -5.572 8.514 11.613 1.00 95.50 180 LEU A C 1
ATOM 1439 O O . LEU A 1 180 ? -5.688 8.018 12.724 1.00 95.50 180 LEU A O 1
ATOM 1443 N N . SER A 1 181 ? -5.848 9.805 11.395 1.00 94.31 181 SER A N 1
ATOM 1444 C CA . SER A 1 181 ? -6.233 10.726 12.483 1.00 94.31 181 SER A CA 1
ATOM 1445 C C . SER A 1 181 ? -7.577 10.405 13.135 1.00 94.31 181 SER A C 1
ATOM 1447 O O . SER A 1 181 ? -7.797 10.769 14.291 1.00 94.31 181 SER A O 1
ATOM 1449 N N . SER A 1 182 ? -8.482 9.742 12.413 1.00 90.81 182 SER A N 1
ATOM 1450 C CA . SER A 1 182 ? -9.758 9.302 12.980 1.00 90.81 182 SER A CA 1
ATOM 1451 C C . SER A 1 182 ? -9.575 8.034 13.814 1.00 90.81 182 SER A C 1
ATOM 1453 O O . SER A 1 182 ? -10.164 7.926 14.884 1.00 90.81 182 SER A O 1
ATOM 1455 N N . ILE A 1 183 ? -8.733 7.110 13.345 1.00 90.88 183 ILE A N 1
ATOM 1456 C CA . ILE A 1 183 ? -8.518 5.803 13.977 1.00 90.88 183 ILE A CA 1
ATOM 1457 C C . ILE A 1 183 ? -7.563 5.896 15.173 1.00 90.88 183 ILE A C 1
ATOM 1459 O O . ILE A 1 183 ? -7.836 5.286 16.198 1.00 90.88 183 ILE A O 1
ATOM 1463 N N . ALA A 1 184 ? -6.517 6.727 15.102 1.00 91.88 184 ALA A N 1
ATOM 1464 C CA . ALA A 1 184 ? -5.535 6.928 16.176 1.00 91.88 184 ALA A CA 1
ATOM 1465 C C . ALA A 1 184 ? -6.138 7.403 17.512 1.00 91.88 184 ALA A C 1
ATOM 1467 O O . ALA A 1 184 ? -5.456 7.393 18.530 1.00 91.88 184 ALA A O 1
ATOM 1468 N N . LYS A 1 185 ? -7.387 7.887 17.501 1.00 88.62 185 LYS A N 1
ATOM 1469 C CA . LYS A 1 185 ? -8.098 8.360 18.695 1.00 88.62 185 LYS A CA 1
ATOM 1470 C C . LYS A 1 185 ? -8.883 7.261 19.402 1.00 88.62 185 LYS A C 1
ATOM 1472 O O . LYS A 1 185 ? -9.159 7.408 20.588 1.00 88.62 185 LYS A O 1
ATOM 1477 N N . ASN A 1 186 ? -9.375 6.278 18.650 1.00 87.62 186 ASN A N 1
ATOM 1478 C CA . ASN A 1 186 ? -10.239 5.223 19.164 1.00 87.62 186 ASN A CA 1
ATOM 1479 C C . ASN A 1 186 ? -10.364 4.107 18.115 1.00 87.62 186 ASN A C 1
ATOM 1481 O O . ASN A 1 186 ? -11.216 4.176 17.218 1.00 87.62 186 ASN A O 1
ATOM 1485 N N . LEU A 1 187 ? -9.521 3.083 18.231 1.00 90.38 187 LEU A N 1
ATOM 1486 C CA . LEU A 1 187 ? -9.563 1.925 17.340 1.00 90.38 187 LEU A CA 1
ATOM 1487 C C . LEU A 1 187 ? -10.821 1.068 17.554 1.00 90.38 187 LEU A C 1
ATOM 1489 O O . LEU A 1 187 ? -11.307 0.467 16.599 1.00 90.38 187 LEU A O 1
ATOM 1493 N N . ASP A 1 188 ? -11.412 1.055 18.751 1.00 89.38 188 ASP A N 1
ATOM 1494 C CA . ASP A 1 188 ? -12.640 0.286 19.023 1.00 89.38 188 ASP A CA 1
ATOM 1495 C C . ASP A 1 188 ? -13.809 0.733 18.130 1.00 89.38 188 ASP A C 1
ATOM 1497 O O . ASP A 1 188 ? -14.670 -0.058 17.742 1.00 89.38 188 ASP A O 1
ATOM 1501 N N . LYS A 1 189 ? -13.811 2.007 17.723 1.00 90.19 189 LYS A N 1
ATOM 1502 C CA . LYS A 1 189 ? -14.789 2.587 16.794 1.00 90.19 189 LYS A CA 1
ATOM 1503 C C . LYS A 1 189 ? -14.404 2.442 15.321 1.00 90.19 189 LYS A C 1
ATOM 1505 O O . LYS A 1 189 ? -15.042 3.094 14.482 1.00 90.19 189 LYS A O 1
ATOM 1510 N N . LEU A 1 190 ? -13.416 1.610 14.977 1.00 91.38 190 LEU A N 1
ATOM 1511 C CA . LEU A 1 190 ? -12.903 1.443 13.612 1.00 91.38 190 LEU A CA 1
ATOM 1512 C C . LEU A 1 190 ? -14.023 1.216 12.594 1.00 91.38 190 LEU A C 1
ATOM 1514 O O . LEU A 1 190 ? -14.146 1.987 11.646 1.00 91.38 190 LEU A O 1
ATOM 1518 N N . ASP A 1 191 ? -14.882 0.221 12.817 1.00 91.62 191 ASP A N 1
ATOM 1519 C CA . ASP A 1 191 ? -15.907 -0.173 11.842 1.00 91.62 191 ASP A CA 1
ATOM 1520 C C . ASP A 1 191 ? -16.904 0.973 11.566 1.00 91.62 191 ASP A C 1
ATOM 1522 O O . ASP A 1 191 ? -17.254 1.251 10.417 1.00 91.62 191 ASP A O 1
ATOM 1526 N N . SER A 1 192 ? -17.291 1.713 12.611 1.00 92.06 192 SER A N 1
ATOM 1527 C CA . SER A 1 192 ? -18.175 2.884 12.497 1.00 92.06 192 SER A CA 1
ATOM 1528 C C . SER A 1 192 ? -17.494 4.072 11.802 1.00 92.06 192 SER A C 1
ATOM 1530 O O . SER A 1 192 ? -18.109 4.790 11.008 1.00 92.06 192 SER A O 1
ATOM 1532 N N . THR A 1 193 ? -16.198 4.256 12.062 1.00 91.56 193 THR A N 1
ATOM 1533 C CA . THR A 1 193 ? -15.376 5.315 11.471 1.00 91.56 193 THR A CA 1
ATOM 1534 C C . THR A 1 193 ? -15.185 5.073 9.980 1.00 91.56 193 THR A C 1
ATOM 1536 O O . THR A 1 193 ? -15.357 5.998 9.185 1.00 91.56 193 THR A O 1
ATOM 1539 N N . VAL A 1 194 ? -14.891 3.830 9.591 1.00 91.31 194 VAL A N 1
ATOM 1540 C CA . VAL A 1 194 ? -14.764 3.424 8.189 1.00 91.31 194 VAL A CA 1
ATOM 1541 C C . VAL A 1 194 ? -16.076 3.652 7.447 1.00 91.31 194 VAL A C 1
ATOM 1543 O O . VAL A 1 194 ? -16.069 4.362 6.445 1.00 91.31 194 VAL A O 1
ATOM 1546 N N . ALA A 1 195 ? -17.209 3.186 7.984 1.00 90.25 195 ALA A N 1
ATOM 1547 C CA . ALA A 1 195 ? -18.517 3.394 7.358 1.00 90.25 195 ALA A CA 1
ATOM 1548 C C . ALA A 1 195 ? -18.826 4.888 7.127 1.00 90.25 195 ALA A C 1
ATOM 1550 O O . ALA A 1 195 ? -19.328 5.287 6.074 1.00 90.25 195 ALA A O 1
ATOM 1551 N N . LYS A 1 196 ? -18.472 5.754 8.087 1.00 89.81 196 LYS A N 1
ATOM 1552 C CA . LYS A 1 196 ? -18.616 7.211 7.943 1.00 89.81 196 LYS A CA 1
ATOM 1553 C C . LYS A 1 196 ? -17.709 7.787 6.849 1.00 89.81 196 LYS A C 1
ATOM 1555 O O . LYS A 1 196 ? -18.110 8.723 6.158 1.00 89.81 196 LYS A O 1
ATOM 1560 N N . LEU A 1 197 ? -16.483 7.282 6.714 1.00 87.44 197 LEU A N 1
ATOM 1561 C CA . LEU A 1 197 ? -15.511 7.756 5.725 1.00 87.44 197 LEU A CA 1
ATOM 1562 C C . LEU A 1 197 ? -15.824 7.269 4.303 1.00 87.44 197 LEU A C 1
ATOM 1564 O O . LEU A 1 197 ? -15.628 8.041 3.363 1.00 87.44 197 LEU A O 1
ATOM 1568 N N . GLU A 1 198 ? -16.332 6.046 4.143 1.00 84.88 198 GLU A N 1
ATOM 1569 C CA . GLU A 1 198 ? -16.780 5.493 2.856 1.00 84.88 198 GLU A CA 1
ATOM 1570 C C . GLU A 1 198 ? -17.958 6.289 2.285 1.00 84.88 198 GLU A C 1
ATOM 1572 O O . GLU A 1 198 ? -17.937 6.690 1.122 1.00 84.88 198 GLU A O 1
ATOM 1577 N N . ASN A 1 199 ? -18.937 6.621 3.131 1.00 82.06 199 ASN A N 1
ATOM 1578 C CA . ASN A 1 199 ? -20.128 7.374 2.729 1.00 82.06 199 ASN A CA 1
ATOM 1579 C C . ASN A 1 199 ? -19.857 8.865 2.459 1.00 82.06 199 ASN A C 1
ATOM 1581 O O . ASN A 1 199 ? -20.716 9.585 1.945 1.00 82.06 199 ASN A O 1
ATOM 1585 N N . ARG A 1 200 ? -18.663 9.366 2.793 1.00 83.44 200 ARG A N 1
ATOM 1586 C CA . ARG A 1 200 ? -18.321 10.779 2.625 1.00 83.44 200 ARG A CA 1
ATOM 1587 C C . ARG A 1 200 ? -17.789 11.047 1.219 1.00 83.44 200 ARG A C 1
ATOM 1589 O O . ARG A 1 200 ? -16.625 10.776 0.915 1.00 83.44 200 ARG A O 1
ATOM 1596 N N . ARG A 1 201 ? -18.597 11.705 0.384 1.00 77.00 201 ARG A N 1
ATOM 1597 C CA . ARG A 1 201 ? -18.102 12.310 -0.863 1.00 77.00 201 ARG A CA 1
ATOM 1598 C C . ARG A 1 201 ? -17.105 13.422 -0.532 1.00 77.00 201 ARG A C 1
ATOM 1600 O O . ARG A 1 201 ? -17.413 14.357 0.200 1.00 77.00 201 ARG A O 1
ATOM 1607 N N . MET A 1 202 ? -15.891 13.302 -1.061 1.00 81.19 202 MET A N 1
ATOM 1608 C CA . MET A 1 202 ? -14.799 14.267 -0.878 1.00 81.19 202 MET A CA 1
ATOM 1609 C C . MET A 1 202 ? -14.236 14.713 -2.234 1.00 81.19 202 MET A C 1
ATOM 1611 O O . MET A 1 202 ? -13.039 14.934 -2.366 1.00 81.19 202 MET A O 1
ATOM 1615 N N . THR A 1 203 ? -15.101 14.820 -3.248 1.00 79.75 203 THR A N 1
ATOM 1616 C CA . THR A 1 203 ? -14.716 15.113 -4.637 1.00 79.75 203 THR A CA 1
ATOM 1617 C C . THR A 1 203 ? -13.985 16.446 -4.757 1.00 79.75 203 THR A C 1
ATOM 1619 O O . THR A 1 203 ? -12.895 16.483 -5.309 1.00 79.75 203 THR A O 1
ATOM 1622 N N . PHE A 1 204 ? -14.507 17.519 -4.156 1.00 80.19 204 PHE A N 1
ATOM 1623 C CA . PHE A 1 204 ? -13.818 18.815 -4.147 1.00 80.19 204 PHE A CA 1
ATOM 1624 C C . PHE A 1 204 ? -12.465 18.749 -3.437 1.00 80.19 204 PHE A C 1
ATOM 1626 O O . PHE A 1 204 ? -11.479 19.274 -3.937 1.00 80.19 204 PHE A O 1
ATOM 1633 N N . THR A 1 205 ? -12.385 18.053 -2.299 1.00 81.69 205 THR A N 1
ATOM 1634 C CA . THR A 1 205 ? -11.113 17.858 -1.588 1.00 81.69 205 THR A CA 1
ATOM 1635 C C . THR A 1 205 ? -10.103 17.094 -2.441 1.00 81.69 205 THR A C 1
ATOM 1637 O O . THR A 1 205 ? -8.931 17.453 -2.443 1.00 81.69 205 THR A O 1
ATOM 1640 N N . PHE A 1 206 ? -10.550 16.069 -3.170 1.00 83.56 206 PHE A N 1
ATOM 1641 C CA . PHE A 1 206 ? -9.713 15.319 -4.100 1.00 83.56 206 PHE A CA 1
ATOM 1642 C C . PHE A 1 206 ? -9.209 16.205 -5.240 1.00 83.56 206 PHE A C 1
ATOM 1644 O O . PHE A 1 206 ? -8.007 16.253 -5.462 1.00 83.56 206 PHE A O 1
ATOM 1651 N N . VAL A 1 207 ? -10.097 16.953 -5.905 1.00 82.69 207 VAL A N 1
ATOM 1652 C CA . VAL A 1 207 ? -9.732 17.862 -7.008 1.00 82.69 207 VAL A CA 1
ATOM 1653 C C . VAL A 1 207 ? -8.728 18.916 -6.541 1.00 82.69 207 VAL A C 1
ATOM 1655 O O . VAL A 1 207 ? -7.704 19.111 -7.188 1.00 82.69 207 VAL A O 1
ATOM 1658 N N . MET A 1 208 ? -8.960 19.536 -5.381 1.00 82.50 208 MET A N 1
ATOM 1659 C CA . MET A 1 208 ? -8.024 20.511 -4.813 1.00 82.50 208 MET A CA 1
ATOM 1660 C C . MET A 1 208 ? -6.658 19.890 -4.505 1.00 82.50 208 MET A C 1
ATOM 1662 O O . MET A 1 208 ? -5.627 20.486 -4.799 1.00 82.50 208 MET A O 1
ATOM 1666 N N . LYS A 1 209 ? -6.630 18.680 -3.937 1.00 81.44 209 LYS A N 1
ATOM 1667 C CA . LYS A 1 209 ? -5.383 17.954 -3.660 1.00 81.44 209 LYS A CA 1
ATOM 1668 C C . LYS A 1 209 ? -4.653 17.526 -4.933 1.00 81.44 209 LYS A C 1
ATOM 1670 O O . LYS A 1 209 ? -3.430 17.597 -4.966 1.00 81.44 209 LYS A O 1
ATOM 1675 N N . ALA A 1 210 ? -5.391 17.120 -5.966 1.00 80.56 210 ALA A N 1
ATOM 1676 C CA . ALA A 1 210 ? -4.844 16.757 -7.269 1.00 80.56 210 ALA A CA 1
ATOM 1677 C C . ALA A 1 210 ? -4.183 17.963 -7.939 1.00 80.56 210 ALA A C 1
ATOM 1679 O O . ALA A 1 210 ? -3.058 17.860 -8.417 1.00 80.56 210 ALA A O 1
ATOM 1680 N N . PHE A 1 211 ? -4.852 19.119 -7.903 1.00 79.19 211 PHE A N 1
ATOM 1681 C CA . PHE A 1 211 ? -4.307 20.369 -8.426 1.00 79.19 211 PHE A CA 1
ATOM 1682 C C . PHE A 1 211 ? -3.021 20.780 -7.699 1.00 79.19 211 PHE A C 1
ATOM 1684 O O . PHE A 1 211 ? -2.044 21.170 -8.326 1.00 79.19 211 PHE A O 1
ATOM 1691 N N . LEU A 1 212 ? -2.998 20.627 -6.373 1.00 76.38 212 LEU A N 1
ATOM 1692 C CA . LEU A 1 212 ? -1.829 20.922 -5.544 1.00 76.38 212 LEU A CA 1
ATOM 1693 C C . LEU A 1 212 ? -0.749 19.826 -5.579 1.00 76.38 212 LEU A C 1
ATOM 1695 O O . LEU A 1 212 ? 0.250 19.980 -4.882 1.00 76.38 212 LEU A O 1
ATOM 1699 N N . LYS A 1 213 ? -0.962 18.721 -6.319 1.00 70.56 213 LYS A N 1
ATOM 1700 C CA . LYS A 1 213 ? -0.154 17.490 -6.274 1.00 70.56 213 LYS A CA 1
ATOM 1701 C C . LYS A 1 213 ? 0.249 17.151 -4.833 1.00 70.56 213 LYS A C 1
ATOM 1703 O O . LYS A 1 213 ? 1.420 17.147 -4.504 1.00 70.56 213 LYS A O 1
ATOM 1708 N N . THR A 1 214 ? -0.700 16.952 -3.922 1.00 69.00 214 THR A N 1
ATOM 1709 C CA . THR A 1 214 ? -0.376 16.651 -2.513 1.00 69.00 214 THR A CA 1
ATOM 1710 C C . THR A 1 214 ? -1.413 15.723 -1.888 1.00 69.00 214 THR A C 1
ATOM 1712 O O . THR A 1 214 ? -2.572 15.718 -2.309 1.00 69.00 214 THR A O 1
ATOM 1715 N N . PHE A 1 215 ? -1.021 14.934 -0.884 1.00 68.50 215 PHE A N 1
ATOM 1716 C CA . PHE A 1 215 ? -1.898 13.977 -0.197 1.00 68.50 215 PHE A CA 1
ATOM 1717 C C . PHE A 1 215 ? -2.432 14.487 1.146 1.00 68.50 215 PHE A C 1
ATOM 1719 O O . PHE A 1 215 ? -1.977 15.519 1.690 1.00 68.50 215 PHE A O 1
#